Protein AF-A0AAD5SKE8-F1 (afdb_monomer_lite)

InterPro domains:
  IPR004827 Basic-leucine zipper domain [PF07716] (32-81)
  IPR004827 Basic-leucine zipper domain [PS00036] (37-51)
  IPR046347 Basic-leucine zipper domain superfamily [SSF57959] (33-87)

Radius of gyration: 36.38 Å; chains: 1; bounding box: 108×43×89 Å

Structure (mmCIF, N/CA/C/O backbone):
data_AF-A0AAD5SKE8-F1
#
_entry.id   AF-A0AAD5SKE8-F1
#
loop_
_atom_site.group_PDB
_atom_site.id
_atom_site.type_symbol
_atom_site.label_atom_id
_atom_site.label_alt_id
_atom_site.label_comp_id
_atom_site.label_asym_id
_atom_site.label_entity_id
_atom_site.label_seq_id
_atom_site.pdbx_PDB_ins_code
_atom_site.Cartn_x
_atom_site.Cartn_y
_atom_site.Cartn_z
_atom_site.occupancy
_atom_site.B_iso_or_equiv
_atom_site.auth_seq_id
_atom_site.auth_comp_id
_atom_site.auth_asym_id
_atom_site.auth_atom_id
_atom_site.pdbx_PDB_model_num
ATOM 1 N N . MET A 1 1 ? 18.744 -32.622 5.616 1.00 45.53 1 MET A N 1
ATOM 2 C CA .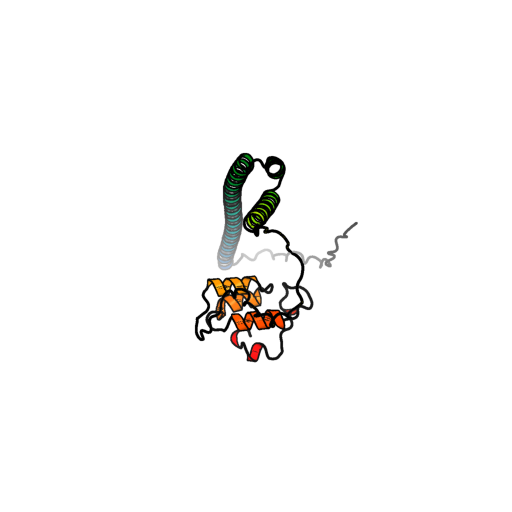 MET A 1 1 ? 17.991 -32.622 4.345 1.00 45.53 1 MET A CA 1
ATOM 3 C C . MET A 1 1 ? 18.877 -31.994 3.289 1.00 45.53 1 MET A C 1
ATOM 5 O O . MET A 1 1 ? 19.175 -30.812 3.376 1.00 45.53 1 MET A O 1
ATOM 9 N N . SER A 1 2 ? 19.395 -32.824 2.388 1.00 38.78 2 SER A N 1
ATOM 10 C CA . SER A 1 2 ? 20.378 -32.454 1.369 1.00 38.78 2 SER A CA 1
ATOM 11 C C . SER A 1 2 ? 19.660 -32.152 0.058 1.00 38.78 2 SER A C 1
ATOM 13 O O . SER A 1 2 ? 19.067 -33.058 -0.522 1.00 38.78 2 SER A O 1
ATOM 15 N N . THR A 1 3 ? 19.721 -30.917 -0.436 1.00 55.88 3 THR A N 1
ATOM 16 C CA . THR A 1 3 ? 19.326 -30.609 -1.817 1.00 55.88 3 THR A CA 1
ATOM 17 C C . THR A 1 3 ? 20.551 -30.672 -2.716 1.00 55.88 3 THR A C 1
ATOM 19 O O . THR A 1 3 ? 21.454 -29.840 -2.641 1.00 55.88 3 THR A O 1
ATOM 22 N N . PHE A 1 4 ? 20.574 -31.717 -3.539 1.00 47.53 4 PHE A N 1
ATOM 23 C CA . PHE A 1 4 ? 21.565 -31.961 -4.572 1.00 47.53 4 PHE A CA 1
ATOM 24 C C . PHE A 1 4 ? 21.481 -30.906 -5.677 1.00 47.53 4 PHE A C 1
ATOM 26 O O . PHE A 1 4 ? 20.431 -30.646 -6.261 1.00 47.53 4 PHE A O 1
ATOM 33 N N . ASN A 1 5 ? 22.645 -30.335 -5.956 1.00 46.81 5 ASN A N 1
ATOM 34 C CA . ASN A 1 5 ? 22.957 -29.449 -7.062 1.00 46.81 5 ASN A CA 1
ATOM 35 C C . ASN A 1 5 ? 22.877 -30.239 -8.381 1.00 46.81 5 ASN A C 1
ATOM 37 O O . ASN A 1 5 ? 23.625 -31.200 -8.558 1.00 46.81 5 ASN A O 1
ATOM 41 N N . ASN A 1 6 ? 21.974 -29.867 -9.291 1.00 51.62 6 ASN A N 1
ATOM 42 C CA . ASN A 1 6 ? 21.802 -30.561 -10.566 1.00 51.62 6 ASN A CA 1
ATOM 43 C C . ASN A 1 6 ? 21.716 -29.552 -11.717 1.00 51.62 6 ASN A C 1
ATOM 45 O O . ASN A 1 6 ? 20.646 -29.073 -12.069 1.00 51.62 6 ASN A O 1
ATOM 49 N N . ASN A 1 7 ? 22.874 -29.219 -12.288 1.00 55.56 7 ASN A N 1
ATOM 50 C CA . ASN A 1 7 ? 22.986 -28.550 -13.583 1.00 55.56 7 ASN A CA 1
ATOM 51 C C . ASN A 1 7 ? 24.114 -29.207 -14.391 1.00 55.56 7 ASN A C 1
ATOM 53 O O . ASN A 1 7 ? 25.129 -28.595 -14.719 1.00 55.56 7 ASN A O 1
ATOM 57 N N . ASN A 1 8 ? 23.915 -30.485 -14.722 1.00 49.41 8 ASN A N 1
ATOM 58 C CA . ASN A 1 8 ? 24.636 -31.157 -15.798 1.00 49.41 8 ASN A CA 1
ATOM 59 C C . ASN A 1 8 ? 24.127 -30.628 -17.148 1.00 49.41 8 ASN A C 1
ATOM 61 O O . ASN A 1 8 ? 23.201 -31.179 -17.740 1.00 49.41 8 ASN A O 1
ATOM 65 N N . ARG A 1 9 ? 24.744 -29.557 -17.658 1.00 50.41 9 ARG A N 1
ATOM 66 C CA . ARG A 1 9 ? 24.734 -29.283 -19.101 1.00 50.41 9 ARG A CA 1
ATOM 67 C C . ARG A 1 9 ? 25.908 -30.029 -19.739 1.00 50.41 9 ARG A C 1
ATOM 69 O O . ARG A 1 9 ? 27.028 -29.875 -19.252 1.00 50.41 9 ARG A O 1
ATOM 76 N N . PRO A 1 10 ? 25.705 -30.791 -20.828 1.00 52.47 10 PRO A N 1
ATOM 77 C CA . PRO A 1 10 ? 26.815 -31.355 -21.577 1.00 52.47 10 PRO A CA 1
ATOM 78 C C . PRO A 1 10 ? 27.696 -30.220 -22.113 1.00 52.47 10 PRO A C 1
ATOM 80 O O . PRO A 1 10 ? 27.245 -29.344 -22.854 1.00 52.47 10 PRO A O 1
ATOM 83 N N . ILE A 1 11 ? 28.957 -30.231 -21.684 1.00 56.56 11 ILE A N 1
ATOM 84 C CA . ILE A 1 11 ? 30.020 -29.354 -22.163 1.00 56.56 11 ILE A CA 1
ATOM 85 C C . ILE A 1 11 ? 30.281 -29.742 -23.622 1.00 56.56 11 ILE A C 1
ATOM 87 O O . ILE A 1 11 ? 30.892 -30.772 -23.900 1.00 56.56 11 ILE A O 1
ATOM 91 N N . ALA A 1 12 ? 29.788 -28.937 -24.563 1.00 58.41 12 ALA A N 1
ATOM 92 C CA . ALA A 1 12 ? 30.217 -29.028 -25.952 1.00 58.41 12 ALA A CA 1
ATOM 93 C C . ALA A 1 12 ? 31.741 -28.795 -26.014 1.00 58.41 12 ALA A C 1
ATOM 95 O O . ALA A 1 12 ? 32.235 -27.889 -25.331 1.00 58.41 12 ALA A O 1
ATOM 96 N N . PRO A 1 13 ? 32.506 -29.576 -26.799 1.00 56.19 13 PRO A N 1
ATOM 97 C CA . PRO A 1 13 ? 33.940 -29.369 -26.913 1.00 56.19 13 PRO A CA 1
ATOM 98 C C . PRO A 1 13 ? 34.209 -27.962 -27.449 1.00 56.19 13 PRO A C 1
ATOM 100 O O . PRO A 1 13 ? 33.668 -27.547 -28.475 1.00 56.19 13 PRO A O 1
ATOM 103 N N . ALA A 1 14 ? 35.035 -27.227 -26.706 1.00 55.12 14 ALA A N 1
ATOM 104 C CA . ALA A 1 14 ? 35.458 -25.875 -27.013 1.00 55.12 14 ALA A CA 1
ATOM 105 C C . ALA A 1 14 ? 36.024 -25.802 -28.438 1.00 55.12 14 ALA A C 1
ATOM 107 O O . ALA A 1 14 ? 37.143 -26.243 -28.705 1.00 55.12 14 ALA A O 1
ATOM 108 N N . ALA A 1 15 ? 35.257 -25.211 -29.355 1.00 54.84 15 ALA A N 1
ATOM 109 C CA . ALA A 1 15 ? 35.793 -24.706 -30.606 1.00 54.84 15 ALA A CA 1
ATOM 110 C C . ALA A 1 15 ? 36.827 -23.630 -30.246 1.00 54.84 15 ALA A C 1
ATOM 112 O O . ALA A 1 15 ? 36.480 -22.536 -29.798 1.00 54.84 15 ALA A O 1
ATOM 113 N N . GLY A 1 16 ? 38.109 -23.985 -30.351 1.00 56.03 16 GLY A N 1
ATOM 114 C CA . GLY A 1 16 ? 39.212 -23.076 -30.069 1.00 56.03 16 GLY A CA 1
ATOM 115 C C . GLY A 1 16 ? 39.109 -21.787 -30.897 1.00 56.03 16 GLY A C 1
ATOM 116 O O . GLY A 1 16 ? 38.507 -21.784 -31.975 1.00 56.03 16 GLY A O 1
ATOM 117 N N . PRO A 1 17 ? 39.692 -20.675 -30.418 1.00 60.06 17 PRO A N 1
ATOM 118 C CA . PRO A 1 17 ? 39.641 -19.408 -31.132 1.00 60.06 17 PRO A CA 1
ATOM 119 C C . PRO A 1 17 ? 40.228 -19.579 -32.545 1.00 60.06 17 PRO A C 1
ATOM 121 O O . PRO A 1 17 ? 41.315 -20.152 -32.685 1.00 60.06 17 PRO A O 1
ATOM 124 N N . PRO A 1 18 ? 39.547 -19.098 -33.604 1.00 61.69 18 PRO A N 1
ATOM 125 C CA . PRO A 1 18 ? 40.027 -19.247 -34.970 1.00 61.69 18 PRO A CA 1
ATOM 126 C C . PRO A 1 18 ? 41.406 -18.593 -35.098 1.00 61.69 18 PRO A C 1
ATOM 128 O O . PRO A 1 18 ? 41.575 -17.394 -34.854 1.00 61.69 18 PRO A O 1
ATOM 131 N N . ARG A 1 19 ? 42.408 -19.402 -35.461 1.00 61.59 19 ARG A N 1
ATOM 132 C CA . ARG A 1 19 ? 43.779 -18.950 -35.719 1.00 61.59 19 ARG A CA 1
ATOM 133 C C . ARG A 1 19 ? 43.745 -17.880 -36.812 1.00 61.59 19 ARG A C 1
ATOM 135 O O . ARG A 1 19 ? 43.399 -18.158 -37.959 1.00 61.59 19 ARG A O 1
ATOM 142 N N . LYS A 1 20 ? 44.086 -16.641 -36.452 1.00 56.88 20 LYS A N 1
ATOM 143 C CA . LYS A 1 20 ? 44.195 -15.524 -37.396 1.00 56.88 20 LYS A CA 1
ATOM 144 C C . LYS A 1 20 ? 45.395 -15.776 -38.309 1.00 56.88 20 LYS A C 1
ATOM 146 O O . LYS A 1 20 ? 46.509 -15.942 -37.819 1.00 56.88 20 LYS A O 1
ATOM 151 N N . LYS A 1 21 ? 45.164 -15.816 -39.626 1.00 55.84 21 LYS A N 1
ATOM 152 C CA . LYS A 1 21 ? 46.231 -15.873 -40.636 1.00 55.84 21 LYS A CA 1
ATOM 153 C C . LYS A 1 21 ? 47.205 -14.698 -40.411 1.00 55.84 21 LYS A C 1
ATOM 155 O O . LYS A 1 21 ? 46.729 -13.571 -40.236 1.00 55.84 21 LYS A O 1
ATOM 160 N N . PRO A 1 22 ? 48.529 -14.919 -40.406 1.00 53.00 22 PRO A N 1
ATOM 161 C C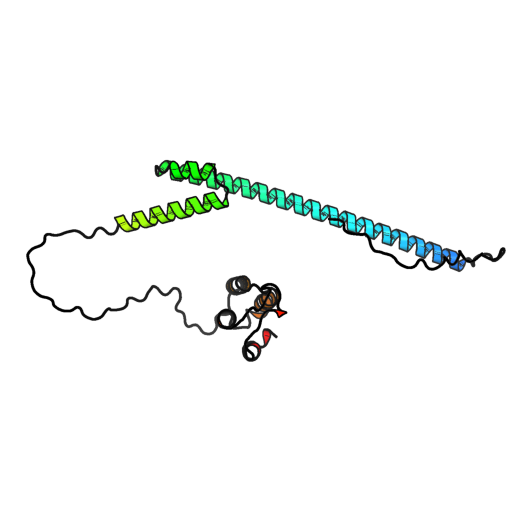A . PRO A 1 22 ? 49.493 -13.836 -40.263 1.00 53.00 22 PRO A CA 1
ATOM 162 C C . PRO A 1 22 ? 49.483 -12.993 -41.546 1.00 53.00 22 PRO A C 1
ATOM 164 O O . PRO A 1 22 ? 49.712 -13.518 -42.630 1.00 53.00 22 PRO A O 1
ATOM 167 N N . GLY A 1 23 ? 49.177 -11.696 -41.434 1.00 58.94 23 GLY A N 1
ATOM 168 C CA . GLY A 1 23 ? 49.417 -10.725 -42.515 1.00 58.94 23 GLY A CA 1
ATOM 169 C C . GLY A 1 23 ? 48.221 -9.933 -43.054 1.00 58.94 23 GLY A C 1
ATOM 170 O O . GLY A 1 23 ? 48.432 -9.024 -43.850 1.00 58.94 23 GLY A O 1
ATOM 171 N N . ALA A 1 24 ? 46.981 -10.182 -42.621 1.00 61.34 24 ALA A N 1
ATOM 172 C CA . ALA A 1 24 ? 45.856 -9.328 -43.018 1.00 61.34 24 ALA A CA 1
ATOM 173 C C . ALA A 1 24 ? 45.764 -8.104 -42.091 1.00 61.34 24 ALA A C 1
ATOM 175 O O . ALA A 1 24 ? 45.293 -8.214 -40.957 1.00 61.34 24 ALA A O 1
ATOM 176 N N . LYS A 1 25 ? 46.223 -6.933 -42.559 1.00 61.44 25 LYS A N 1
ATOM 177 C CA . LYS A 1 25 ? 45.981 -5.658 -41.865 1.00 61.44 25 LYS A CA 1
ATOM 178 C C . LYS A 1 25 ? 44.458 -5.472 -41.719 1.00 61.44 25 LYS A C 1
ATOM 180 O O . LYS A 1 25 ? 43.761 -5.543 -42.733 1.00 61.44 25 LYS A O 1
ATOM 185 N N . PRO A 1 26 ? 43.919 -5.286 -40.498 1.00 59.50 26 PRO A N 1
ATOM 186 C CA . PRO A 1 26 ? 42.495 -5.046 -40.320 1.00 59.50 26 PRO A CA 1
ATOM 187 C C . PRO A 1 26 ? 42.094 -3.781 -41.082 1.00 59.50 26 PRO A C 1
ATOM 189 O O . PRO A 1 26 ? 42.785 -2.768 -41.017 1.00 59.50 26 PRO A O 1
ATOM 192 N N . ASN A 1 27 ? 40.996 -3.862 -41.829 1.00 57.84 27 ASN A N 1
ATOM 193 C CA . ASN A 1 27 ? 40.489 -2.767 -42.650 1.00 57.84 27 ASN A CA 1
ATOM 194 C C . ASN A 1 27 ? 40.180 -1.537 -41.754 1.00 57.84 27 ASN A C 1
ATOM 196 O O . ASN A 1 27 ? 39.376 -1.684 -40.826 1.00 57.84 27 ASN A O 1
ATOM 200 N N . PRO A 1 28 ? 40.792 -0.354 -41.983 1.00 60.94 28 PRO A N 1
ATOM 201 C CA . PRO A 1 28 ? 40.762 0.785 -41.052 1.00 60.94 28 PRO A CA 1
ATOM 202 C C . PRO A 1 28 ? 39.351 1.318 -40.743 1.00 60.94 28 PRO A C 1
ATOM 204 O O . PRO A 1 28 ? 39.079 1.745 -39.622 1.00 60.94 28 PRO A O 1
ATOM 207 N N . PHE A 1 29 ? 38.410 1.189 -41.680 1.00 61.09 29 PHE A N 1
ATOM 208 C CA . PHE A 1 29 ? 37.007 1.566 -41.468 1.00 61.09 29 PHE A CA 1
ATOM 209 C C . PHE A 1 29 ? 36.276 0.672 -40.448 1.00 61.09 29 PHE A C 1
ATOM 211 O O . PHE A 1 29 ? 35.344 1.109 -39.772 1.00 61.09 29 PHE A O 1
ATOM 218 N N . ILE A 1 30 ? 36.698 -0.590 -40.296 1.00 60.94 30 ILE A N 1
ATOM 219 C CA . ILE A 1 30 ? 36.094 -1.535 -39.342 1.00 60.94 30 ILE A CA 1
ATOM 220 C C . ILE A 1 30 ? 36.574 -1.238 -37.916 1.00 60.94 30 ILE A C 1
ATOM 222 O O . ILE A 1 30 ? 35.825 -1.434 -36.957 1.00 60.94 30 ILE A O 1
ATOM 226 N N . THR A 1 31 ? 37.801 -0.740 -37.758 1.00 63.66 31 THR A N 1
ATOM 227 C CA . THR A 1 31 ? 38.367 -0.370 -36.454 1.00 63.66 31 THR A CA 1
ATOM 228 C C . THR A 1 31 ? 37.652 0.818 -35.817 1.00 63.66 31 THR A C 1
ATOM 230 O O . THR A 1 31 ? 37.329 0.733 -34.632 1.00 63.66 31 THR A O 1
ATOM 233 N N . ASP A 1 32 ? 37.298 1.847 -36.591 1.00 70.19 32 ASP A N 1
ATOM 234 C CA . ASP A 1 32 ? 36.558 3.010 -36.078 1.00 70.19 32 ASP A CA 1
ATOM 235 C C . ASP A 1 32 ? 35.123 2.640 -35.680 1.00 70.19 32 ASP A C 1
ATOM 237 O O . ASP A 1 32 ? 34.648 2.987 -34.594 1.00 70.19 32 ASP A O 1
ATOM 241 N N . MET A 1 33 ? 34.449 1.815 -36.489 1.00 77.19 33 MET A N 1
ATOM 242 C CA . MET A 1 33 ? 33.141 1.267 -36.119 1.00 77.19 33 MET A CA 1
ATOM 243 C C . MET A 1 33 ? 33.204 0.374 -34.873 1.00 77.19 33 MET A C 1
ATOM 245 O O . MET A 1 33 ? 32.297 0.413 -34.035 1.00 77.19 33 MET A O 1
ATOM 249 N N . ALA A 1 34 ? 34.251 -0.441 -34.726 1.00 82.88 34 ALA A N 1
ATOM 250 C CA . ALA A 1 34 ? 34.434 -1.294 -33.557 1.00 82.88 34 ALA A CA 1
ATOM 251 C C . ALA A 1 34 ? 34.724 -0.475 -32.291 1.00 82.88 34 ALA A C 1
ATOM 253 O O . ALA A 1 34 ? 34.186 -0.795 -31.228 1.00 82.88 34 ALA A O 1
ATOM 254 N N . ALA A 1 35 ? 35.521 0.590 -32.396 1.00 84.75 35 ALA A N 1
ATOM 255 C CA . ALA A 1 35 ? 35.780 1.520 -31.302 1.00 84.75 35 ALA A CA 1
ATOM 256 C C . ALA A 1 35 ? 34.485 2.205 -30.843 1.00 84.75 35 ALA A C 1
ATOM 258 O O . ALA A 1 35 ? 34.154 2.164 -29.658 1.00 84.75 35 ALA A O 1
ATOM 259 N N . HIS A 1 36 ? 33.682 2.708 -31.781 1.00 87.06 36 HIS A N 1
ATOM 260 C CA . HIS A 1 36 ? 32.394 3.329 -31.475 1.00 87.06 36 HIS A CA 1
ATOM 261 C C . HIS A 1 36 ? 31.393 2.350 -30.833 1.00 87.06 36 HIS A C 1
ATOM 263 O O . HIS A 1 36 ? 30.690 2.700 -29.885 1.00 87.06 36 HIS A O 1
ATOM 269 N N . ARG A 1 37 ? 31.351 1.086 -31.282 1.00 87.38 37 ARG A N 1
ATOM 270 C CA . ARG A 1 37 ? 30.523 0.042 -30.643 1.00 87.38 37 ARG A CA 1
ATOM 271 C C . ARG A 1 37 ? 30.975 -0.275 -29.218 1.00 87.38 37 ARG A C 1
ATOM 273 O O . ARG A 1 37 ? 30.128 -0.440 -28.341 1.00 87.38 37 ARG A O 1
ATOM 280 N N . ARG A 1 38 ? 32.288 -0.363 -28.978 1.00 93.56 38 ARG A N 1
ATOM 281 C CA . ARG A 1 38 ? 32.844 -0.579 -27.630 1.00 93.56 38 ARG A CA 1
ATOM 282 C C . ARG A 1 38 ? 32.494 0.576 -26.703 1.00 93.56 38 ARG A C 1
ATOM 284 O O . ARG A 1 38 ? 32.100 0.328 -25.568 1.00 93.56 38 ARG A O 1
ATOM 291 N N . GLU A 1 39 ? 32.581 1.805 -27.199 1.00 94.56 39 GLU A N 1
ATOM 292 C CA . GLU A 1 39 ? 32.255 2.986 -26.408 1.00 94.56 39 GLU A CA 1
ATOM 293 C C . GLU A 1 39 ? 30.759 3.064 -26.084 1.00 94.56 39 GLU A C 1
ATOM 295 O O . GLU A 1 39 ? 30.392 3.228 -24.924 1.00 94.56 39 GLU A O 1
ATOM 300 N N . LYS A 1 40 ? 29.877 2.789 -27.054 1.00 94.00 40 LYS A N 1
ATOM 301 C CA . LYS A 1 40 ? 28.434 2.658 -26.789 1.00 94.00 40 LYS A CA 1
ATOM 302 C C . LYS A 1 40 ? 28.122 1.585 -25.746 1.00 94.00 40 LYS A C 1
ATOM 304 O O . LYS A 1 40 ? 27.281 1.803 -24.878 1.00 94.00 40 LYS A O 1
ATOM 309 N N . ASN A 1 41 ? 28.798 0.436 -25.796 1.00 95.50 41 ASN A N 1
ATOM 310 C CA . ASN A 1 41 ? 28.599 -0.619 -24.802 1.00 95.50 41 ASN A CA 1
ATOM 311 C C . ASN A 1 41 ? 29.091 -0.188 -23.410 1.00 95.50 41 ASN A C 1
ATOM 313 O O . ASN A 1 41 ? 28.398 -0.417 -22.423 1.00 95.50 41 ASN A O 1
ATOM 317 N N . ARG A 1 42 ? 30.235 0.506 -23.331 1.00 96.62 42 ARG A N 1
ATOM 318 C CA . ARG A 1 42 ? 30.754 1.088 -22.084 1.00 96.62 42 ARG A CA 1
ATOM 319 C C . ARG A 1 42 ? 29.756 2.074 -21.477 1.00 96.62 42 ARG A C 1
ATOM 321 O O . ARG A 1 42 ? 29.457 1.977 -20.288 1.00 96.62 42 ARG A O 1
ATOM 328 N N . GLN A 1 43 ? 29.209 2.976 -22.288 1.00 96.69 43 GLN A N 1
ATOM 329 C CA . GLN A 1 43 ? 28.198 3.939 -21.852 1.00 96.69 43 GLN A CA 1
ATOM 330 C C . GLN A 1 43 ? 26.910 3.249 -21.398 1.00 96.69 43 GLN A C 1
ATOM 332 O O . GLN A 1 43 ? 26.390 3.583 -20.338 1.00 96.69 43 GLN A O 1
ATOM 337 N N . ALA A 1 44 ? 26.434 2.239 -22.132 1.00 95.81 44 ALA A N 1
ATOM 338 C CA . ALA A 1 44 ? 25.253 1.468 -21.747 1.00 95.81 44 ALA A CA 1
ATOM 339 C C . ALA A 1 44 ? 25.450 0.731 -20.411 1.00 95.81 44 ALA A C 1
ATOM 341 O O . ALA A 1 44 ? 24.564 0.746 -19.559 1.00 95.81 44 ALA A O 1
ATOM 342 N N . GLN A 1 45 ? 26.625 0.131 -20.189 1.00 96.94 45 GLN A N 1
ATOM 343 C CA . GLN A 1 45 ? 26.950 -0.513 -18.914 1.00 96.94 45 GLN A CA 1
ATOM 344 C C . GLN A 1 45 ? 27.035 0.492 -17.766 1.00 96.94 45 GLN A C 1
ATOM 346 O O . GLN A 1 45 ? 26.539 0.208 -16.677 1.00 96.94 45 GLN A O 1
ATOM 351 N N . LYS A 1 46 ? 27.644 1.662 -17.998 1.00 97.88 46 LYS A N 1
ATOM 352 C CA . LYS A 1 46 ? 27.690 2.741 -17.009 1.00 97.88 46 LYS A CA 1
ATOM 353 C C . LYS A 1 46 ? 26.276 3.199 -16.646 1.00 97.88 46 LYS A C 1
ATOM 355 O O . LYS A 1 46 ? 25.913 3.141 -15.480 1.00 97.88 46 LYS A O 1
ATOM 360 N N . ALA A 1 47 ? 25.450 3.514 -17.642 1.00 96.56 47 ALA A N 1
ATOM 361 C CA . ALA A 1 47 ? 24.066 3.929 -17.435 1.00 96.56 47 ALA A CA 1
ATOM 362 C C . ALA A 1 47 ? 23.236 2.871 -16.688 1.00 96.56 47 ALA A C 1
ATOM 364 O O . ALA A 1 47 ? 22.403 3.215 -15.855 1.00 96.56 47 ALA A O 1
ATOM 365 N N . LEU A 1 48 ? 23.469 1.579 -16.944 1.00 97.81 48 LEU A N 1
ATOM 366 C CA . LEU A 1 48 ? 22.804 0.504 -16.207 1.00 97.81 48 LEU A CA 1
ATOM 367 C C . LEU A 1 48 ? 23.220 0.472 -14.729 1.00 97.81 48 LEU A C 1
ATOM 369 O O . LEU A 1 48 ? 22.363 0.294 -13.864 1.00 97.81 48 LEU A O 1
ATOM 373 N N . ARG A 1 49 ? 24.516 0.636 -14.434 1.00 97.88 49 ARG A N 1
ATOM 374 C CA . ARG A 1 49 ? 25.015 0.707 -13.051 1.00 97.88 49 ARG A CA 1
ATOM 375 C C . ARG A 1 49 ? 24.448 1.923 -12.328 1.00 97.88 49 ARG A C 1
ATOM 377 O O . ARG A 1 49 ? 23.953 1.760 -11.220 1.00 97.88 49 ARG A O 1
ATOM 384 N N . ASP A 1 50 ? 24.443 3.076 -12.990 1.00 97.56 50 ASP A N 1
ATOM 385 C CA . ASP A 1 50 ? 23.921 4.331 -12.443 1.00 97.56 50 ASP A CA 1
ATOM 386 C C . ASP A 1 50 ? 22.408 4.239 -12.168 1.00 97.56 50 ASP A C 1
ATOM 388 O O . ASP A 1 50 ? 21.928 4.698 -11.137 1.00 97.56 50 ASP A O 1
ATOM 392 N N . ARG A 1 51 ? 21.634 3.574 -13.040 1.00 96.56 51 ARG A N 1
ATOM 393 C CA . ARG A 1 51 ? 20.202 3.321 -12.790 1.00 96.56 51 ARG A CA 1
ATOM 394 C C . ARG A 1 51 ? 19.974 2.402 -11.593 1.00 96.56 51 ARG A C 1
ATOM 396 O O . ARG A 1 51 ? 19.086 2.669 -10.791 1.00 96.56 51 ARG A O 1
ATOM 403 N N . ARG A 1 52 ? 20.762 1.331 -11.461 1.00 97.56 52 ARG A N 1
ATOM 404 C CA . ARG A 1 52 ? 20.648 0.401 -10.325 1.00 97.56 52 ARG A CA 1
ATOM 405 C C . ARG A 1 52 ? 21.038 1.060 -9.005 1.00 97.56 52 ARG A C 1
ATOM 407 O O . ARG A 1 52 ? 20.361 0.837 -8.007 1.00 97.56 52 ARG A O 1
ATOM 414 N N . SER A 1 53 ? 22.097 1.872 -8.990 1.00 97.56 53 SER A N 1
ATOM 415 C CA . SER A 1 53 ? 22.475 2.619 -7.788 1.00 97.56 53 SER A CA 1
ATOM 416 C C . SER A 1 53 ? 21.409 3.650 -7.420 1.00 97.56 53 SER A C 1
ATOM 418 O O . SER A 1 53 ? 21.026 3.711 -6.258 1.00 97.56 53 SER A O 1
ATOM 420 N N . ALA A 1 54 ? 20.857 4.379 -8.395 1.00 97.44 54 ALA A N 1
ATOM 421 C CA . ALA A 1 54 ? 19.768 5.325 -8.161 1.00 97.44 54 ALA A CA 1
ATOM 422 C C . ALA A 1 54 ? 18.512 4.648 -7.586 1.00 97.44 54 ALA A C 1
ATOM 424 O O . ALA A 1 54 ? 17.948 5.148 -6.620 1.00 97.44 54 ALA A O 1
ATOM 425 N N . GLN A 1 55 ? 18.111 3.486 -8.117 1.00 97.31 55 GLN A N 1
ATOM 426 C CA . GLN A 1 55 ? 16.995 2.704 -7.566 1.00 97.31 55 GLN A CA 1
ATOM 427 C C . GLN A 1 55 ? 17.258 2.264 -6.124 1.00 97.31 55 GLN A C 1
ATOM 429 O O . GLN A 1 55 ? 16.394 2.411 -5.267 1.00 97.31 55 GLN A O 1
ATOM 434 N N . SER A 1 56 ? 18.464 1.765 -5.836 1.00 97.12 56 SER A N 1
ATOM 435 C CA . SER A 1 56 ? 18.828 1.377 -4.472 1.00 97.12 56 SER A CA 1
ATOM 436 C C . SER A 1 56 ? 18.780 2.559 -3.504 1.00 97.12 56 SER A C 1
ATOM 438 O O . SER A 1 56 ? 18.365 2.381 -2.364 1.00 97.12 56 SER A O 1
ATOM 440 N N . ILE A 1 57 ? 19.214 3.745 -3.935 1.00 97.69 57 ILE A N 1
ATOM 441 C CA . ILE A 1 57 ? 19.162 4.963 -3.117 1.00 97.69 57 ILE A CA 1
ATOM 442 C C . ILE A 1 57 ? 17.708 5.383 -2.888 1.00 97.69 57 ILE A C 1
ATOM 444 O O . ILE A 1 57 ? 17.342 5.665 -1.752 1.00 97.69 57 ILE A O 1
ATOM 448 N N . ALA A 1 58 ? 16.874 5.371 -3.931 1.00 96.88 58 ALA A N 1
ATOM 449 C CA . ALA A 1 58 ? 15.458 5.716 -3.823 1.00 96.88 58 ALA A CA 1
ATOM 450 C C . ALA A 1 58 ? 14.724 4.800 -2.830 1.00 96.88 58 ALA A C 1
ATOM 452 O O . ALA A 1 58 ? 14.041 5.289 -1.936 1.00 96.88 58 ALA A O 1
ATOM 453 N N . HIS A 1 59 ? 14.943 3.483 -2.905 1.00 96.88 59 HIS A N 1
ATOM 454 C CA . HIS A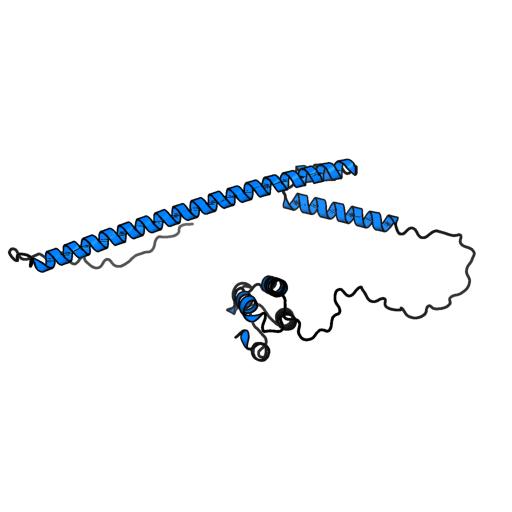 1 59 ? 14.359 2.546 -1.941 1.00 96.88 59 HIS A CA 1
ATOM 455 C C . HIS A 1 59 ? 14.866 2.767 -0.511 1.00 96.88 59 HIS A C 1
ATOM 457 O O . HIS A 1 59 ? 14.097 2.659 0.438 1.00 96.88 59 HIS A O 1
ATOM 463 N N . GLN A 1 60 ? 16.147 3.099 -0.323 1.00 97.56 60 GLN A N 1
ATOM 464 C CA . GLN A 1 60 ? 16.662 3.427 1.012 1.00 97.56 60 GLN A CA 1
ATOM 465 C C . GLN A 1 60 ? 16.022 4.700 1.580 1.00 97.56 60 GLN A C 1
ATOM 467 O O . GLN A 1 60 ? 15.746 4.756 2.777 1.00 97.56 60 GLN A O 1
ATOM 472 N N . GLN A 1 61 ? 15.770 5.703 0.736 1.00 97.44 61 GLN A N 1
ATOM 473 C CA . GLN A 1 61 ? 15.075 6.927 1.135 1.00 97.44 61 GLN A CA 1
ATOM 474 C C . GLN A 1 61 ? 13.627 6.643 1.540 1.00 97.44 61 GLN A C 1
ATOM 476 O O . GLN A 1 61 ? 13.205 7.093 2.599 1.00 97.44 61 GLN A O 1
ATOM 481 N N . GLU A 1 62 ? 12.909 5.838 0.758 1.00 97.00 62 GLU A N 1
ATOM 482 C CA . GLU A 1 62 ? 11.538 5.417 1.066 1.00 97.00 62 GLU A CA 1
ATOM 483 C C . GLU A 1 62 ? 11.461 4.671 2.408 1.00 97.00 62 GLU A C 1
ATOM 485 O O . GLU A 1 62 ? 10.635 4.990 3.260 1.00 97.00 62 GLU A O 1
ATOM 490 N N . VAL A 1 63 ? 12.386 3.738 2.660 1.00 97.31 63 VAL A N 1
ATOM 491 C CA . VAL A 1 63 ? 12.471 3.032 3.950 1.00 97.31 63 VAL A CA 1
ATOM 492 C C . VAL A 1 63 ? 12.754 4.001 5.102 1.00 97.31 63 VAL A C 1
ATOM 494 O O . VAL A 1 63 ? 12.168 3.871 6.177 1.00 97.31 63 VAL A O 1
ATOM 497 N N . ALA A 1 64 ? 13.638 4.983 4.908 1.00 97.50 64 ALA A N 1
ATOM 498 C CA . ALA A 1 64 ? 13.925 5.987 5.930 1.00 97.50 64 ALA A CA 1
ATOM 499 C C . ALA A 1 64 ? 12.703 6.878 6.226 1.00 97.50 64 ALA A C 1
ATOM 501 O O . ALA A 1 64 ? 12.424 7.183 7.390 1.00 97.50 64 ALA A O 1
ATOM 502 N N . GLU A 1 65 ? 11.944 7.253 5.198 1.00 97.44 65 GLU A N 1
ATOM 503 C CA . GLU A 1 65 ? 10.715 8.032 5.340 1.00 97.44 65 GLU A CA 1
ATOM 504 C C . GLU A 1 65 ? 9.633 7.241 6.084 1.00 97.44 65 GLU A C 1
ATOM 506 O O . GLU A 1 65 ? 9.086 7.731 7.073 1.00 97.44 65 GLU A O 1
ATOM 511 N N . LEU A 1 66 ? 9.384 5.991 5.687 1.00 96.44 66 LEU A N 1
ATOM 512 C CA . LEU A 1 66 ? 8.414 5.120 6.354 1.00 96.44 66 LEU A CA 1
ATOM 513 C C . LEU A 1 66 ? 8.771 4.887 7.826 1.00 96.44 66 LEU A C 1
ATOM 515 O O . LEU A 1 66 ? 7.902 4.987 8.691 1.00 96.44 66 LEU A O 1
ATOM 519 N N . ASN A 1 67 ? 10.047 4.666 8.148 1.00 96.31 67 ASN A N 1
ATOM 520 C CA . ASN A 1 67 ? 10.492 4.550 9.541 1.00 96.31 67 ASN A CA 1
ATOM 521 C C . ASN A 1 67 ? 10.247 5.837 10.345 1.00 96.31 67 ASN A C 1
ATOM 523 O O . ASN A 1 67 ? 9.868 5.782 11.520 1.00 96.31 67 ASN A O 1
ATOM 527 N N . THR A 1 68 ? 10.416 7.001 9.713 1.00 97.19 68 THR A N 1
ATOM 528 C CA . THR A 1 68 ? 10.093 8.291 10.338 1.00 97.19 68 THR A CA 1
ATOM 529 C C . THR A 1 68 ? 8.597 8.386 10.637 1.00 97.19 68 THR A C 1
ATOM 531 O O . THR A 1 68 ? 8.211 8.753 11.747 1.00 97.19 68 THR A O 1
ATOM 534 N N . GLN A 1 69 ? 7.743 7.992 9.687 1.00 96.44 69 GLN A N 1
ATOM 535 C CA . GLN A 1 69 ? 6.289 7.984 9.877 1.00 96.44 69 GLN A CA 1
ATOM 536 C C . GLN A 1 69 ? 5.853 7.016 10.985 1.00 96.44 69 GLN A C 1
ATOM 538 O O . GLN A 1 69 ? 5.047 7.392 11.837 1.00 96.44 69 GLN A O 1
ATOM 543 N N . ILE A 1 70 ? 6.422 5.805 11.022 1.00 94.75 70 ILE A N 1
ATOM 544 C CA . ILE A 1 70 ? 6.175 4.818 12.084 1.00 94.75 70 ILE A CA 1
ATOM 545 C C . ILE A 1 70 ? 6.512 5.414 13.451 1.00 94.75 70 ILE A C 1
ATOM 547 O O . ILE A 1 70 ? 5.702 5.323 14.369 1.00 94.75 70 ILE A O 1
ATOM 551 N N . THR A 1 71 ? 7.660 6.080 13.574 1.00 95.19 71 THR A N 1
ATOM 552 C CA . THR A 1 71 ? 8.085 6.711 14.833 1.00 95.19 71 THR A CA 1
ATOM 553 C C . THR A 1 71 ? 7.086 7.780 15.288 1.00 95.19 71 THR A C 1
ATOM 555 O O . THR A 1 71 ? 6.676 7.797 16.448 1.00 95.19 71 THR A O 1
ATOM 558 N N . VAL A 1 72 ? 6.627 8.638 14.371 1.00 95.94 72 VAL A N 1
ATOM 559 C CA . VAL A 1 72 ? 5.623 9.674 14.674 1.00 95.94 72 VAL A CA 1
ATOM 560 C C . VAL A 1 72 ? 4.289 9.056 15.106 1.00 95.94 72 VAL A C 1
ATOM 562 O O . VAL A 1 72 ? 3.653 9.544 16.042 1.00 95.94 72 VAL A O 1
ATOM 565 N N . LEU A 1 73 ? 3.841 7.991 14.437 1.00 92.00 73 LEU A N 1
ATOM 566 C CA . LEU A 1 73 ? 2.611 7.285 14.803 1.00 92.00 73 LEU A CA 1
ATOM 567 C C . LEU A 1 73 ? 2.734 6.598 16.165 1.00 92.00 73 LEU A C 1
ATOM 569 O O . LEU A 1 73 ? 1.810 6.684 16.970 1.00 92.00 73 LEU A O 1
ATOM 573 N N . GLN A 1 74 ? 3.878 5.984 16.456 1.00 88.69 74 GLN A N 1
ATOM 574 C CA . GLN A 1 74 ? 4.158 5.391 17.762 1.00 88.69 74 GLN A CA 1
ATOM 575 C C . GLN A 1 74 ? 4.118 6.443 18.874 1.00 88.69 74 GLN A C 1
ATOM 577 O O . GLN A 1 74 ? 3.452 6.227 19.882 1.00 88.69 74 GLN A O 1
ATOM 582 N N . GLU A 1 75 ? 4.727 7.614 18.674 1.00 93.75 75 GLU A N 1
ATOM 583 C CA . GLU A 1 75 ? 4.676 8.707 19.653 1.00 93.75 75 GLU A CA 1
ATOM 584 C C . G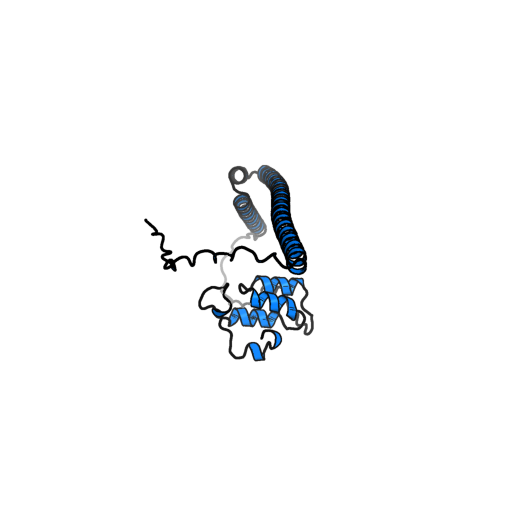LU A 1 75 ? 3.235 9.186 19.906 1.00 93.75 75 GLU A C 1
ATOM 586 O O . GLU A 1 75 ? 2.836 9.425 21.049 1.00 93.75 75 GLU A O 1
ATOM 591 N N . LYS A 1 76 ? 2.420 9.308 18.849 1.00 92.44 76 LYS A N 1
ATOM 592 C CA . LYS A 1 76 ? 0.996 9.656 18.981 1.00 92.44 76 LYS A CA 1
ATOM 593 C C . LYS A 1 76 ? 0.214 8.581 19.735 1.00 92.44 76 LYS A C 1
ATOM 595 O O . LYS A 1 76 ? -0.591 8.925 20.597 1.00 92.44 76 LYS A O 1
ATOM 600 N N . ASN A 1 77 ? 0.465 7.308 19.447 1.00 86.31 77 ASN A N 1
ATOM 601 C CA . ASN A 1 77 ? -0.193 6.196 20.128 1.00 86.31 77 ASN A CA 1
ATOM 602 C C . ASN A 1 77 ? 0.175 6.142 21.613 1.00 86.31 77 ASN A C 1
ATOM 604 O O . ASN A 1 77 ? -0.710 5.970 22.445 1.00 86.31 77 ASN A O 1
ATOM 608 N N . GLU A 1 78 ? 1.437 6.374 21.970 1.00 88.62 78 GLU A N 1
ATOM 609 C CA . GLU A 1 78 ? 1.854 6.466 23.374 1.00 88.62 78 GLU A CA 1
ATOM 610 C C . GLU A 1 78 ? 1.191 7.650 24.093 1.00 88.62 78 GLU A C 1
ATOM 612 O O . GLU A 1 78 ? 0.723 7.518 25.225 1.00 88.62 78 GLU A O 1
ATOM 617 N N . LYS A 1 79 ? 1.039 8.805 23.430 1.00 91.06 79 LYS A N 1
ATOM 618 C CA . LYS A 1 79 ? 0.257 9.927 23.985 1.00 91.06 79 LYS A CA 1
ATOM 619 C C . LYS A 1 79 ? -1.202 9.540 24.235 1.00 91.06 79 LYS A C 1
ATOM 621 O O . LYS A 1 79 ? -1.739 9.877 25.288 1.00 91.06 79 LYS A O 1
ATOM 626 N N . LEU A 1 80 ? -1.833 8.826 23.303 1.00 88.31 80 LEU A N 1
ATOM 627 C CA . LEU A 1 80 ? -3.209 8.348 23.463 1.00 88.31 80 LEU A CA 1
ATOM 628 C C . LEU A 1 80 ? -3.337 7.340 24.610 1.00 88.31 80 LEU A C 1
ATOM 630 O O . LEU A 1 80 ? -4.247 7.479 25.424 1.00 88.31 80 LEU A O 1
ATOM 634 N N . LYS A 1 81 ? -2.409 6.383 24.729 1.00 82.88 81 LYS A N 1
ATOM 635 C CA . LYS A 1 81 ? -2.365 5.444 25.861 1.00 82.88 81 LYS A CA 1
ATOM 636 C C . LYS A 1 81 ? -2.258 6.175 27.198 1.00 82.88 81 LYS A C 1
ATOM 638 O O . LYS A 1 81 ? -3.032 5.888 28.104 1.00 82.88 81 LYS A O 1
ATOM 643 N N . ASN A 1 82 ? -1.374 7.167 27.297 1.00 86.81 82 ASN A N 1
ATOM 644 C CA . ASN A 1 82 ? -1.220 7.974 28.509 1.00 86.81 82 ASN A CA 1
ATOM 645 C C . ASN A 1 82 ? -2.496 8.761 28.856 1.00 86.81 82 ASN A C 1
ATOM 647 O O . ASN A 1 82 ? -2.908 8.793 30.015 1.00 86.81 82 ASN A O 1
ATOM 651 N N . LEU A 1 83 ? -3.156 9.372 27.864 1.00 88.00 83 LEU A N 1
ATOM 652 C CA . LEU A 1 83 ? -4.444 10.052 28.068 1.00 88.00 83 LEU A CA 1
ATOM 653 C C . LEU A 1 83 ? -5.522 9.082 28.568 1.00 88.00 83 LEU A C 1
ATOM 655 O O . LEU A 1 83 ? -6.280 9.413 29.479 1.00 88.00 83 LEU A O 1
ATOM 659 N N . LEU A 1 84 ? -5.568 7.880 27.998 1.00 83.00 84 LEU A N 1
ATOM 660 C CA . LEU A 1 84 ? -6.520 6.844 28.373 1.00 83.00 84 LEU A CA 1
ATOM 661 C C . LEU A 1 84 ? -6.268 6.319 29.796 1.00 83.00 84 LEU A C 1
ATOM 663 O O . LEU A 1 84 ? -7.206 6.196 30.583 1.00 83.00 84 LEU A O 1
ATOM 667 N N . ALA A 1 85 ? -5.006 6.081 30.155 1.00 79.50 85 ALA A N 1
ATOM 668 C CA . ALA A 1 85 ? -4.593 5.711 31.506 1.00 79.50 85 ALA A CA 1
ATOM 669 C C . ALA A 1 85 ? -4.993 6.780 32.540 1.00 79.50 85 ALA A C 1
ATOM 671 O O . ALA A 1 85 ? -5.514 6.453 33.612 1.00 79.50 85 ALA A O 1
ATOM 672 N N . MET A 1 86 ? -4.821 8.067 32.207 1.00 83.31 86 MET A N 1
ATOM 673 C CA . MET A 1 86 ? -5.294 9.172 33.048 1.00 83.31 86 MET A CA 1
ATOM 674 C C . MET A 1 86 ? -6.821 9.169 33.191 1.00 83.31 86 MET A C 1
ATOM 676 O O . MET A 1 86 ? -7.321 9.305 34.306 1.00 83.31 86 MET A O 1
ATOM 680 N N . ALA A 1 87 ? -7.569 8.965 32.102 1.00 81.88 87 ALA A N 1
ATOM 681 C CA . ALA A 1 87 ? -9.031 8.914 32.144 1.00 81.88 87 ALA A CA 1
ATOM 682 C C . ALA A 1 87 ? -9.548 7.768 33.033 1.00 81.88 87 ALA A C 1
ATOM 684 O O . ALA A 1 87 ? -10.396 7.994 33.896 1.00 81.88 87 ALA A O 1
ATOM 685 N N . PHE A 1 88 ? -8.998 6.557 32.898 1.00 80.81 88 PHE A N 1
ATOM 686 C CA . PHE A 1 88 ? -9.399 5.418 33.733 1.00 80.81 88 PHE A CA 1
ATOM 687 C C . PHE A 1 88 ? -8.986 5.562 35.200 1.00 80.81 88 PHE A C 1
ATOM 689 O O . PHE A 1 88 ? -9.709 5.100 36.086 1.00 80.81 88 PHE A O 1
ATOM 696 N N . SER A 1 89 ? -7.884 6.263 35.477 1.00 78.06 89 SER A N 1
ATOM 697 C CA . SER A 1 89 ? -7.496 6.601 36.851 1.00 78.06 89 SER A CA 1
ATOM 698 C C . SER A 1 89 ? -8.521 7.524 37.524 1.00 78.06 89 SER A C 1
ATOM 700 O O . SER A 1 89 ? -8.836 7.328 38.694 1.00 78.06 89 SER A O 1
ATOM 702 N N . VAL A 1 90 ? -9.099 8.484 36.787 1.00 80.44 90 VAL A N 1
ATOM 703 C CA . VAL A 1 90 ? -10.153 9.388 37.297 1.00 80.44 90 VAL A CA 1
ATOM 704 C C . VAL A 1 90 ? -11.465 8.647 37.569 1.00 80.44 90 VAL A C 1
ATOM 706 O O . VAL A 1 90 ? -12.146 8.947 38.544 1.00 80.44 90 VAL A O 1
ATOM 709 N N . VAL A 1 91 ? -11.806 7.655 36.742 1.00 77.88 91 VAL A N 1
ATOM 710 C CA . VAL A 1 91 ? -13.032 6.845 36.892 1.00 77.88 91 VAL A CA 1
ATOM 711 C C . VAL A 1 91 ? -12.881 5.762 37.979 1.00 77.88 91 VAL A C 1
ATOM 713 O O . VAL A 1 91 ? -13.830 5.045 38.283 1.00 77.88 91 VAL A O 1
ATOM 716 N N . GLY A 1 92 ? -11.711 5.656 38.620 1.00 74.50 92 GLY A N 1
ATOM 717 C CA . GLY A 1 92 ? -11.473 4.690 39.693 1.00 74.50 92 GLY A CA 1
ATOM 718 C C . GLY A 1 92 ? -11.373 3.246 39.195 1.00 74.50 92 GLY A C 1
ATOM 719 O O . GLY A 1 92 ? -11.714 2.327 39.934 1.00 74.50 92 GLY A O 1
ATOM 720 N N . ALA A 1 93 ? -10.893 3.040 37.962 1.00 71.56 93 ALA A N 1
ATOM 721 C CA . ALA A 1 93 ? -10.718 1.724 37.344 1.00 71.56 93 ALA A CA 1
ATOM 722 C C . ALA A 1 93 ? -9.223 1.349 37.166 1.00 71.56 93 ALA A C 1
ATOM 724 O O . ALA A 1 93 ? -8.759 1.166 36.037 1.00 71.56 93 ALA A O 1
ATOM 725 N N . PRO A 1 94 ? -8.436 1.221 38.256 1.00 71.50 94 PRO A N 1
ATOM 726 C CA . PRO A 1 94 ? -6.981 1.027 38.191 1.00 71.50 94 PRO A CA 1
ATOM 727 C C . PRO A 1 94 ? -6.559 -0.313 37.564 1.00 71.50 94 PRO A C 1
ATOM 729 O O . PRO A 1 94 ? -5.471 -0.423 37.002 1.00 71.50 94 PRO A O 1
ATOM 732 N N . GLU A 1 95 ? -7.426 -1.327 37.608 1.00 74.38 95 GLU A N 1
ATOM 733 C CA . GLU A 1 95 ? -7.197 -2.639 36.984 1.00 74.38 95 GLU A CA 1
ATOM 734 C C . GLU A 1 95 ? -7.113 -2.552 35.452 1.00 74.38 95 GLU A C 1
ATOM 736 O O . GLU A 1 95 ? -6.441 -3.363 34.813 1.00 74.38 95 GLU A O 1
ATOM 741 N N . ILE A 1 96 ? -7.769 -1.553 34.855 1.00 73.06 96 ILE A N 1
ATOM 742 C CA . ILE A 1 96 ? -7.732 -1.300 33.411 1.00 73.06 96 ILE A CA 1
ATOM 743 C C . ILE A 1 96 ? -6.419 -0.606 33.048 1.00 73.06 96 ILE A C 1
ATOM 745 O O . ILE A 1 96 ? -5.779 -0.987 32.071 1.00 73.06 96 ILE A O 1
ATOM 749 N N . THR A 1 97 ? -5.963 0.332 33.880 1.00 65.81 97 THR A N 1
ATOM 750 C CA . THR A 1 97 ? -4.670 1.014 33.733 1.00 65.81 97 THR A CA 1
ATOM 751 C C . THR A 1 97 ? -3.501 0.024 33.762 1.00 65.81 97 THR A C 1
ATOM 753 O O . THR A 1 97 ? -2.646 0.048 32.884 1.00 65.81 97 THR A O 1
ATOM 756 N N . GLN A 1 98 ? -3.513 -0.934 34.696 1.00 73.06 98 GLN A N 1
ATOM 757 C CA . GLN A 1 98 ? -2.460 -1.954 34.793 1.00 73.06 98 GLN A CA 1
ATOM 758 C C . GLN A 1 98 ? -2.436 -2.916 33.591 1.00 73.06 98 GLN A C 1
ATOM 760 O O . GLN A 1 98 ? -1.374 -3.408 33.197 1.00 73.06 98 GLN A O 1
ATOM 765 N N . LYS A 1 99 ? -3.604 -3.203 33.002 1.00 74.31 99 LYS A N 1
ATOM 766 C CA . LYS A 1 99 ? -3.706 -4.003 31.774 1.00 74.31 99 LYS A CA 1
ATOM 767 C C . LYS A 1 99 ? -3.245 -3.219 30.545 1.00 74.31 99 LYS A C 1
ATOM 769 O O . LYS A 1 99 ? -2.620 -3.811 29.674 1.00 74.31 99 LYS A O 1
ATOM 774 N N . LEU A 1 100 ? -3.499 -1.910 30.504 1.00 70.62 100 LEU A N 1
ATOM 775 C CA . LEU A 1 100 ? -3.044 -1.010 29.443 1.00 70.62 100 LEU A CA 1
ATOM 776 C C . LEU A 1 100 ? -1.511 -0.906 29.396 1.00 70.62 100 LEU A C 1
ATOM 778 O O . LEU A 1 100 ? -0.938 -1.057 28.318 1.00 70.62 100 LEU A O 1
ATOM 782 N N . ASP A 1 101 ? -0.849 -0.754 30.546 1.00 71.00 101 ASP A N 1
ATOM 783 C CA . ASP A 1 101 ? 0.613 -0.572 30.630 1.00 71.00 101 ASP A CA 1
ATOM 784 C C . ASP A 1 101 ? 1.428 -1.779 30.130 1.00 71.00 101 ASP A C 1
ATOM 786 O O . ASP A 1 101 ? 2.556 -1.622 29.668 1.00 71.00 101 ASP A O 1
ATOM 790 N N . ASN A 1 102 ? 0.862 -2.988 30.191 1.00 76.62 102 ASN A N 1
ATOM 791 C CA . ASN A 1 102 ? 1.538 -4.227 29.784 1.00 76.62 102 ASN A CA 1
ATOM 792 C C . ASN A 1 102 ? 1.133 -4.724 28.388 1.00 76.62 102 ASN A C 1
ATOM 794 O O . ASN A 1 102 ? 1.557 -5.803 27.975 1.00 76.62 102 ASN A O 1
ATOM 798 N N . SER A 1 103 ? 0.288 -3.974 27.680 1.00 75.75 103 SER A N 1
ATOM 799 C CA . SER A 1 103 ? -0.352 -4.431 26.445 1.00 75.75 103 SER A CA 1
ATOM 800 C C . SER A 1 103 ? 0.261 -3.814 25.188 1.00 75.75 103 SER A C 1
ATOM 802 O O . SER A 1 103 ? 0.755 -2.679 25.177 1.00 75.75 103 SER A O 1
ATOM 804 N N . THR A 1 104 ? 0.220 -4.571 24.090 1.00 82.88 104 THR A N 1
ATOM 805 C CA . THR A 1 104 ? 0.510 -4.022 22.757 1.00 82.88 104 THR A CA 1
ATOM 806 C C . THR A 1 104 ? -0.527 -2.956 22.379 1.00 82.88 104 THR A C 1
ATOM 808 O O . THR A 1 104 ? -1.582 -2.860 22.998 1.00 82.88 104 THR A O 1
ATOM 811 N N . VAL A 1 105 ? -0.248 -2.110 21.378 1.00 73.44 105 VAL A N 1
ATOM 812 C CA . VAL A 1 105 ? -1.182 -1.030 20.982 1.00 73.44 105 VAL A CA 1
ATOM 813 C C . VAL A 1 105 ? -2.567 -1.583 20.618 1.00 73.44 105 VAL A C 1
ATOM 815 O O . VAL A 1 105 ? -3.574 -1.021 21.045 1.00 73.44 105 VAL A O 1
ATOM 818 N N . ASP A 1 106 ? -2.616 -2.700 19.892 1.00 75.25 106 ASP A N 1
ATOM 819 C CA . ASP A 1 106 ? -3.872 -3.320 19.457 1.00 75.25 106 ASP A CA 1
ATOM 820 C C . ASP A 1 106 ? -4.649 -3.924 20.637 1.00 75.25 106 ASP A C 1
ATOM 822 O O . ASP A 1 106 ? -5.860 -3.730 20.765 1.00 75.25 106 ASP A O 1
ATOM 826 N N . GLU A 1 107 ? -3.951 -4.590 21.560 1.00 81.81 107 GLU A N 1
ATOM 827 C CA . GLU A 1 107 ? -4.548 -5.118 22.791 1.00 81.81 107 GLU A CA 1
ATOM 828 C C . GLU A 1 107 ? -5.046 -3.997 23.709 1.00 81.81 107 GLU A C 1
ATOM 830 O O . GLU A 1 107 ? -6.152 -4.092 24.240 1.00 81.81 107 GLU A O 1
ATOM 835 N N . ALA A 1 108 ? -4.276 -2.914 23.856 1.00 7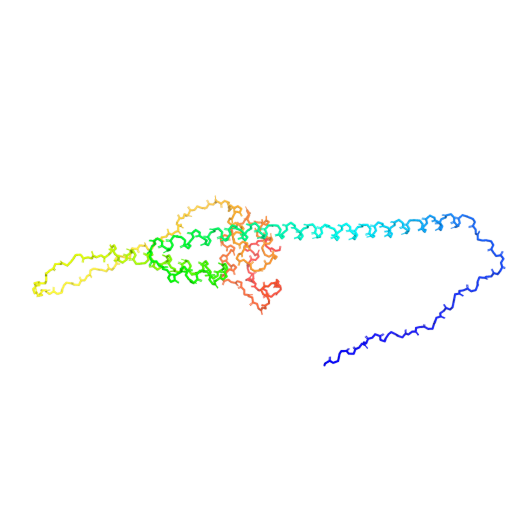4.94 108 ALA A N 1
ATOM 836 C CA . ALA A 1 108 ? -4.650 -1.731 24.627 1.00 74.94 108 ALA A CA 1
ATOM 837 C C . ALA A 1 108 ? -5.970 -1.139 24.119 1.00 74.94 108 ALA A C 1
ATOM 839 O O . ALA A 1 108 ? -6.862 -0.816 24.907 1.00 74.94 108 ALA A O 1
ATOM 840 N N . MET A 1 109 ? -6.117 -1.039 22.795 1.00 78.75 109 MET A N 1
ATOM 841 C CA . MET A 1 109 ? -7.335 -0.543 22.163 1.00 78.75 109 MET A CA 1
ATOM 842 C C . MET A 1 109 ? -8.531 -1.470 22.401 1.00 78.75 109 MET A C 1
ATOM 844 O O . MET A 1 109 ? -9.624 -0.991 22.704 1.00 78.75 109 MET A O 1
ATOM 848 N N . LEU A 1 110 ? -8.330 -2.787 22.319 1.00 84.06 110 LEU A N 1
ATOM 849 C CA . LEU A 1 110 ? -9.379 -3.773 22.582 1.00 84.06 110 LEU A CA 1
ATOM 850 C C . LEU A 1 110 ? -9.822 -3.760 24.056 1.00 84.06 110 LEU A C 1
ATOM 852 O O . LEU A 1 110 ? -11.018 -3.805 24.349 1.00 84.06 110 LEU A O 1
ATOM 856 N N . ILE A 1 111 ? -8.869 -3.650 24.987 1.00 82.12 111 ILE A N 1
ATOM 857 C CA . ILE A 1 111 ? -9.132 -3.510 26.426 1.00 82.12 111 ILE A CA 1
ATOM 858 C C . ILE A 1 111 ? -9.957 -2.243 26.688 1.00 82.12 111 ILE A C 1
ATOM 860 O O . ILE A 1 111 ? -10.961 -2.301 27.401 1.00 82.12 111 ILE A O 1
ATOM 864 N N . ALA A 1 112 ? -9.577 -1.120 26.073 1.00 79.38 112 ALA A N 1
ATOM 865 C CA . ALA A 1 112 ? -10.284 0.151 26.192 1.00 79.38 112 ALA A CA 1
ATOM 866 C C . ALA A 1 112 ? -11.713 0.086 25.637 1.00 79.38 112 ALA A C 1
ATOM 868 O O . ALA A 1 112 ? -12.650 0.537 26.293 1.00 79.38 112 ALA A O 1
ATOM 869 N N . ALA A 1 113 ? -11.884 -0.498 24.447 1.00 84.06 113 ALA A N 1
ATOM 870 C CA . ALA A 1 113 ? -13.183 -0.643 23.799 1.00 84.06 113 ALA A CA 1
ATOM 871 C C . ALA A 1 113 ? -14.142 -1.469 24.666 1.00 84.06 113 ALA A C 1
ATOM 873 O O . ALA A 1 113 ? -15.240 -1.011 24.974 1.00 84.06 113 ALA A O 1
ATOM 874 N N . ASN A 1 114 ? -13.694 -2.628 25.155 1.00 84.56 114 ASN A N 1
ATOM 875 C CA . ASN A 1 114 ? -14.504 -3.488 26.020 1.00 84.56 114 ASN A CA 1
ATOM 876 C C . ASN A 1 114 ? -14.889 -2.796 27.337 1.00 84.56 114 ASN A C 1
ATOM 878 O O . ASN A 1 114 ? -16.022 -2.936 27.808 1.00 84.56 114 ASN A O 1
ATOM 882 N N . ALA A 1 115 ? -13.968 -2.029 27.927 1.00 82.25 115 ALA A N 1
ATOM 883 C CA . ALA A 1 115 ? -14.230 -1.252 29.134 1.00 82.25 115 ALA A CA 1
ATOM 884 C C . ALA A 1 115 ? -15.294 -0.167 28.911 1.00 82.25 115 ALA A C 1
ATOM 886 O O . ALA A 1 115 ? -16.219 -0.035 29.712 1.00 82.25 115 ALA A O 1
ATOM 887 N N . LEU A 1 116 ? -15.195 0.576 27.806 1.00 83.38 116 LEU A N 1
ATOM 888 C CA . LEU A 1 116 ? -16.156 1.620 27.453 1.00 83.38 116 LEU A CA 1
ATOM 889 C C . LEU A 1 116 ? -17.540 1.040 27.141 1.00 83.38 116 LEU A C 1
ATOM 891 O O . LEU A 1 116 ? -18.536 1.564 27.635 1.00 83.38 116 LEU A O 1
ATOM 895 N N . THR A 1 117 ? -17.619 -0.069 26.401 1.00 86.25 117 THR A N 1
ATOM 896 C CA . THR A 1 117 ? -18.888 -0.770 26.148 1.00 86.25 117 THR A CA 1
ATOM 897 C C . THR A 1 117 ? -19.522 -1.267 27.447 1.00 86.25 117 THR A C 1
ATOM 899 O O . THR A 1 117 ? -20.732 -1.137 27.630 1.00 86.25 117 THR A O 1
ATOM 902 N N . SER A 1 118 ? -18.717 -1.777 28.384 1.00 83.81 118 SER A N 1
ATOM 903 C CA . SER A 1 118 ? -19.211 -2.226 29.692 1.00 83.81 118 SER A CA 1
ATOM 904 C C . SER A 1 118 ? -19.771 -1.064 30.518 1.00 83.81 118 SER A C 1
ATOM 906 O O . SER A 1 118 ? -20.856 -1.185 31.083 1.00 83.81 118 SER A O 1
ATOM 908 N N . LEU A 1 119 ? -19.079 0.082 30.546 1.00 80.31 119 LEU A N 1
ATOM 909 C CA . LEU A 1 119 ? -19.559 1.292 31.226 1.00 80.31 119 LEU A CA 1
ATOM 910 C C . LEU A 1 119 ? -20.836 1.850 30.590 1.00 80.31 119 LEU A C 1
ATOM 912 O O . LEU A 1 119 ? -21.753 2.237 31.310 1.00 80.31 119 LEU A O 1
ATOM 916 N N . HIS A 1 120 ? -20.920 1.853 29.259 1.00 81.06 120 HIS A N 1
ATOM 917 C CA . HIS A 1 120 ? -22.117 2.280 28.539 1.00 81.06 120 HIS A CA 1
ATOM 918 C C . HIS A 1 120 ? -23.323 1.396 28.882 1.00 81.06 120 HIS A C 1
ATOM 920 O O . HIS A 1 120 ? -24.363 1.902 29.293 1.00 81.06 120 HIS A O 1
ATOM 926 N N . THR A 1 121 ? -23.136 0.074 28.850 1.00 84.31 121 THR A N 1
ATOM 927 C CA . THR A 1 121 ? -24.180 -0.897 29.217 1.00 84.31 121 THR A CA 1
ATOM 928 C C . THR A 1 121 ? -24.611 -0.739 30.682 1.00 84.31 121 THR A C 1
ATOM 930 O O . THR A 1 121 ? -25.791 -0.859 31.009 1.00 84.31 121 THR A O 1
ATOM 933 N N . ALA A 1 122 ? -23.668 -0.440 31.583 1.00 78.06 122 ALA A N 1
ATOM 934 C CA . ALA A 1 122 ? -23.969 -0.176 32.989 1.00 78.06 122 ALA A CA 1
ATOM 935 C C . ALA A 1 122 ? -24.752 1.136 33.190 1.00 78.06 122 ALA A C 1
ATOM 937 O O . ALA A 1 122 ? -25.656 1.175 34.022 1.00 78.06 122 ALA A O 1
ATOM 938 N N . MET A 1 123 ? -24.451 2.191 32.422 1.00 75.81 123 MET A N 1
ATOM 939 C CA . MET A 1 123 ? -25.231 3.436 32.426 1.00 75.81 123 MET A CA 1
ATOM 940 C C . MET A 1 123 ? -26.668 3.220 31.937 1.00 75.81 123 MET A C 1
ATOM 942 O O . MET A 1 123 ? -27.596 3.735 32.561 1.00 75.81 123 MET A O 1
ATOM 946 N N . ASP A 1 124 ? -26.870 2.423 30.887 1.00 74.94 124 ASP A N 1
ATOM 947 C CA . ASP A 1 124 ? -28.212 2.126 30.369 1.00 74.94 124 ASP A CA 1
ATOM 948 C C . ASP A 1 124 ? -29.070 1.353 31.385 1.00 74.94 124 ASP A C 1
ATOM 950 O O . ASP A 1 124 ? -30.270 1.604 31.508 1.00 74.94 124 ASP A O 1
ATOM 954 N N . LEU A 1 125 ? -28.457 0.480 32.197 1.00 71.25 125 LEU A N 1
ATOM 955 C CA . LEU A 1 125 ? -29.151 -0.198 33.300 1.00 71.25 125 LEU A CA 1
ATOM 956 C C . LEU A 1 125 ? -29.618 0.768 34.401 1.00 71.25 125 LEU A C 1
ATOM 958 O O . LEU A 1 125 ? -30.670 0.553 35.001 1.00 71.25 125 LEU A O 1
ATOM 962 N N . ILE A 1 126 ? -28.860 1.833 34.673 1.00 62.59 126 ILE A N 1
ATOM 963 C CA . ILE A 1 126 ? -29.204 2.823 35.708 1.00 62.59 126 ILE A CA 1
ATOM 964 C C . ILE A 1 126 ? -30.359 3.729 35.242 1.00 62.59 126 ILE A C 1
ATOM 966 O O . ILE A 1 126 ? -31.128 4.220 36.067 1.00 62.59 126 ILE A O 1
ATOM 970 N N . HIS A 1 127 ? -30.548 3.910 33.931 1.00 54.94 127 HIS A N 1
ATOM 971 C CA . HIS A 1 127 ? -31.672 4.666 33.365 1.00 54.94 127 HIS A CA 1
ATOM 972 C C . HIS A 1 127 ? -32.975 3.855 33.209 1.00 54.94 127 HIS A C 1
ATOM 974 O O . HIS A 1 127 ? -33.998 4.404 32.791 1.00 54.94 127 HIS A O 1
ATOM 980 N N . HIS A 1 128 ? -32.986 2.578 33.602 1.00 49.75 128 HIS A N 1
ATOM 981 C CA . HIS A 1 128 ? -34.168 1.713 33.601 1.00 49.75 128 HIS A CA 1
ATOM 982 C C . HIS A 1 128 ? -34.499 1.176 35.004 1.00 49.75 128 HIS A C 1
ATOM 984 O O . HIS A 1 128 ? -34.584 -0.029 35.224 1.00 49.75 128 HIS A O 1
ATOM 990 N N . THR A 1 129 ? -34.747 2.066 35.967 1.00 41.62 129 THR A N 1
ATOM 991 C CA . THR A 1 129 ? -35.521 1.735 37.177 1.00 41.62 129 THR A CA 1
ATOM 992 C C . THR A 1 129 ? -37.003 2.038 36.933 1.00 41.62 129 THR A C 1
ATOM 994 O O . THR A 1 129 ? -37.372 3.214 36.941 1.00 41.62 129 THR A O 1
ATOM 997 N N . PRO A 1 130 ? -37.887 1.045 36.719 1.00 46.16 130 PRO A N 1
ATOM 998 C CA . PRO A 1 130 ? -39.312 1.281 36.860 1.00 46.16 130 PRO A CA 1
ATOM 999 C C . PRO A 1 130 ? -39.645 1.328 38.354 1.00 46.16 130 PRO A C 1
ATOM 1001 O O . PRO A 1 130 ? -39.367 0.386 39.101 1.00 46.16 130 PRO A O 1
ATOM 1004 N N . ASP A 1 131 ? -40.226 2.448 38.776 1.00 36.31 131 ASP A N 1
ATOM 1005 C CA . ASP A 1 131 ? -40.821 2.629 40.094 1.00 36.31 131 ASP A CA 1
ATOM 1006 C C . ASP A 1 131 ? -41.716 1.439 40.459 1.00 36.31 131 ASP A C 1
ATOM 1008 O O . ASP A 1 131 ? -42.591 1.013 39.703 1.00 36.31 131 ASP A O 1
ATOM 1012 N N . THR A 1 132 ? -41.493 0.910 41.657 1.00 50.19 132 THR A N 1
ATOM 1013 C CA . THR A 1 132 ? -42.369 -0.067 42.300 1.00 50.19 132 THR A CA 1
ATOM 1014 C C . THR A 1 132 ? -43.542 0.665 42.952 1.00 50.19 132 THR A C 1
ATOM 1016 O O . THR A 1 132 ? -43.300 1.516 43.809 1.00 50.19 132 THR A O 1
ATOM 1019 N N . PRO A 1 133 ? -44.801 0.268 42.685 1.00 40.19 133 PRO A N 1
ATOM 1020 C CA . PRO A 1 133 ? -45.827 0.407 43.708 1.00 40.19 133 PRO A CA 1
ATOM 1021 C C . PRO A 1 133 ? -46.520 -0.925 44.036 1.00 40.19 133 PRO A C 1
ATOM 1023 O O . PRO A 1 133 ? -46.930 -1.695 43.173 1.00 40.19 133 PRO A O 1
ATOM 1026 N N . ALA A 1 134 ? -46.611 -1.147 45.348 1.00 39.50 134 ALA A N 1
ATOM 1027 C CA . ALA A 1 134 ? -47.509 -1.999 46.127 1.00 39.50 134 ALA A CA 1
ATOM 1028 C C . ALA A 1 134 ? -48.512 -2.915 45.385 1.00 39.50 134 ALA A C 1
ATOM 1030 O O . ALA A 1 134 ? -49.457 -2.467 44.737 1.00 39.50 134 ALA A O 1
ATOM 1031 N N . GLN A 1 135 ? -48.383 -4.224 45.629 1.00 34.53 135 GLN A N 1
ATOM 1032 C CA . GLN A 1 135 ? -49.374 -5.247 45.283 1.00 34.53 135 GLN A CA 1
ATOM 1033 C C . GLN A 1 135 ? -50.611 -5.188 46.203 1.00 34.53 135 GLN A C 1
ATOM 1035 O O . GLN A 1 135 ? -50.501 -5.304 47.421 1.00 34.53 135 GLN A O 1
ATOM 1040 N N . THR A 1 136 ? -51.792 -5.096 45.582 1.00 34.25 136 THR A N 1
ATOM 1041 C CA . THR A 1 136 ? -53.132 -5.430 46.122 1.00 34.25 136 THR A CA 1
ATOM 1042 C C . THR A 1 136 ? -53.706 -6.550 45.206 1.00 34.25 136 THR A C 1
ATOM 1044 O O . THR A 1 136 ? -53.274 -6.634 44.055 1.00 34.25 136 THR A O 1
ATOM 1047 N N . PRO A 1 137 ? -54.580 -7.466 45.684 1.00 41.00 137 PRO A N 1
ATOM 1048 C CA . PRO A 1 137 ? -54.720 -8.855 45.203 1.00 41.00 137 PRO A CA 1
ATOM 1049 C C . PRO A 1 137 ? -55.492 -9.025 43.868 1.00 41.00 137 PRO A C 1
ATOM 1051 O O . PRO A 1 137 ? -56.080 -8.065 43.372 1.00 41.00 137 PRO A O 1
ATOM 1054 N N . PRO A 1 138 ? -55.478 -10.233 43.253 1.00 45.62 138 PRO A N 1
ATOM 1055 C CA . PRO A 1 138 ? -55.587 -10.403 41.806 1.00 45.62 138 PRO A CA 1
ATOM 1056 C C . PRO A 1 138 ? -57.036 -10.445 41.303 1.00 45.62 138 PRO A C 1
ATOM 1058 O O . PRO A 1 138 ? -57.906 -11.083 41.896 1.00 45.62 138 PRO A O 1
ATOM 1061 N N . GLN A 1 139 ? -57.267 -9.819 40.149 1.00 41.47 139 GLN A N 1
ATOM 1062 C CA . GLN A 1 139 ? -58.486 -9.936 39.346 1.00 41.47 139 GLN A CA 1
ATOM 1063 C C . GLN A 1 139 ? -58.145 -10.321 37.891 1.00 41.47 139 GLN A C 1
ATOM 1065 O O . GLN A 1 139 ? -56.994 -10.181 37.476 1.00 41.47 139 GLN A O 1
ATOM 1070 N N . PRO A 1 140 ? -59.105 -10.913 37.153 1.00 41.88 140 PRO A N 1
ATOM 1071 C CA . PRO A 1 140 ? -58.846 -11.970 36.179 1.00 41.88 140 PRO A CA 1
ATOM 1072 C C . PRO A 1 140 ? -58.396 -11.476 34.802 1.00 41.88 140 PRO A C 1
ATOM 1074 O O . PRO A 1 140 ? -58.714 -10.374 34.367 1.00 41.88 140 PRO A O 1
ATOM 1077 N N . CYS A 1 141 ? -57.692 -12.376 34.115 1.00 40.81 141 CYS A N 1
ATOM 1078 C CA . CYS A 1 141 ? -57.084 -12.226 32.799 1.00 40.81 141 CYS A CA 1
ATOM 1079 C C . CYS A 1 141 ? -58.030 -11.637 31.740 1.00 40.81 141 CYS A C 1
ATOM 1081 O O . CYS A 1 141 ? -59.022 -12.262 31.364 1.00 40.81 141 CYS A O 1
ATOM 1083 N N . ILE A 1 142 ? -57.632 -10.497 31.176 1.00 48.03 142 ILE A N 1
ATOM 1084 C CA . ILE A 1 142 ? -58.032 -10.068 29.834 1.00 48.03 142 ILE A CA 1
ATOM 1085 C C . ILE A 1 142 ? -56.834 -10.371 28.912 1.00 48.03 142 ILE A C 1
ATOM 1087 O O . ILE A 1 142 ? -55.713 -9.993 29.260 1.00 48.03 142 ILE A O 1
ATOM 1091 N N . PRO A 1 143 ? -57.012 -11.078 27.781 1.00 59.19 143 PRO A N 1
ATOM 1092 C CA . PRO A 1 143 ? -55.915 -11.363 26.859 1.00 59.19 143 PRO A CA 1
ATOM 1093 C C . PRO A 1 143 ? -55.429 -10.080 26.152 1.00 59.19 143 PRO A C 1
ATOM 1095 O O . PRO A 1 143 ? -56.247 -9.210 25.841 1.00 59.19 143 PRO A O 1
ATOM 1098 N N . PRO A 1 144 ? -54.117 -9.947 25.879 1.00 55.91 144 PRO A N 1
ATOM 1099 C CA . PRO A 1 144 ? -53.563 -8.764 25.230 1.00 55.91 144 PRO A CA 1
ATOM 1100 C C . PRO A 1 144 ? -53.910 -8.727 23.728 1.00 55.91 144 PRO A C 1
ATOM 1102 O O . PRO A 1 144 ? -54.003 -9.782 23.093 1.00 55.91 144 PRO A O 1
ATOM 1105 N N . PRO A 1 145 ? -54.073 -7.532 23.127 1.00 59.75 145 PRO A N 1
ATOM 1106 C CA . PRO A 1 145 ? -54.134 -7.388 21.676 1.00 59.75 145 PRO A CA 1
ATOM 1107 C C . PRO A 1 145 ? -52.771 -7.731 21.036 1.00 59.75 145 PRO A C 1
ATOM 1109 O O . PRO A 1 145 ? -51.737 -7.640 21.704 1.00 59.75 145 PRO A O 1
ATOM 1112 N N . PRO A 1 146 ? -52.750 -8.148 19.755 1.00 56.47 146 PRO A N 1
ATOM 1113 C CA . PRO A 1 146 ? -51.550 -8.649 19.090 1.00 56.47 146 PRO A CA 1
ATOM 1114 C C . PRO A 1 146 ? -50.441 -7.587 19.012 1.00 56.47 146 PRO A C 1
ATOM 1116 O O . PRO A 1 146 ? -50.737 -6.389 18.976 1.00 56.47 146 PRO A O 1
ATOM 1119 N N . PRO A 1 147 ? -49.163 -8.009 18.965 1.00 44.88 147 PRO A N 1
ATOM 1120 C CA . PRO A 1 147 ? -48.029 -7.100 19.022 1.00 44.88 147 PRO A CA 1
ATOM 1121 C C . PRO A 1 147 ? -48.029 -6.164 17.813 1.00 44.88 147 PRO A C 1
ATOM 1123 O O . PRO A 1 147 ? -47.857 -6.594 16.672 1.00 44.88 147 PRO A O 1
ATOM 1126 N N . GLN A 1 148 ? -48.169 -4.865 18.076 1.00 41.03 148 GLN A N 1
ATOM 1127 C CA . GLN A 1 148 ? -47.656 -3.855 17.164 1.00 41.03 148 GLN A CA 1
ATOM 1128 C C . GLN A 1 148 ? -46.136 -4.009 17.135 1.00 41.03 148 GLN A C 1
ATOM 1130 O O . GLN A 1 148 ? -45.438 -3.654 18.082 1.00 41.03 148 GLN A O 1
ATOM 1135 N N . GLN A 1 149 ? -45.640 -4.589 16.045 1.00 41.16 149 GLN A N 1
ATOM 1136 C CA . GLN A 1 149 ? -44.238 -4.531 15.673 1.00 41.16 149 GLN A CA 1
ATOM 1137 C C . GLN A 1 149 ? -43.855 -3.055 15.543 1.00 41.16 149 GLN A C 1
ATOM 1139 O O . GLN A 1 149 ? -44.265 -2.373 14.604 1.00 41.16 149 GLN A O 1
ATOM 1144 N N . GLN A 1 150 ? -43.083 -2.554 16.505 1.00 34.78 150 GLN A N 1
ATOM 1145 C CA . GLN A 1 150 ? -42.275 -1.372 16.267 1.00 34.78 150 GLN A CA 1
ATOM 1146 C C . GLN A 1 150 ? -41.264 -1.729 15.170 1.00 34.78 150 GLN A C 1
ATOM 1148 O O . GLN A 1 150 ? -40.611 -2.772 15.269 1.00 34.78 150 GLN A O 1
ATOM 1153 N N . PRO A 1 151 ? -41.126 -0.906 14.122 1.00 36.72 151 PRO A N 1
ATOM 1154 C CA . PRO A 1 151 ? -40.057 -1.088 13.168 1.00 36.72 151 PRO A CA 1
ATOM 1155 C C . PRO A 1 151 ? -38.743 -0.869 13.914 1.00 36.72 151 PRO A C 1
ATOM 1157 O O . PRO A 1 151 ? -38.484 0.215 14.439 1.00 36.72 151 PRO A O 1
ATOM 1160 N N . SER A 1 152 ? -37.922 -1.919 13.958 1.00 38.75 152 SER A N 1
ATOM 1161 C CA . SER A 1 152 ? -36.479 -1.792 14.116 1.00 38.75 152 SER A CA 1
ATOM 1162 C C . SER A 1 152 ? -36.028 -0.620 13.257 1.00 38.75 152 SER A C 1
ATOM 1164 O O . SER A 1 152 ? -36.339 -0.595 12.063 1.00 38.75 152 SER A O 1
ATOM 1166 N N . GLN A 1 153 ? -35.375 0.354 13.887 1.00 40.56 153 GLN A N 1
ATOM 1167 C CA . GLN A 1 153 ? -34.803 1.526 13.243 1.00 40.56 153 GLN A CA 1
ATOM 1168 C C . GLN A 1 153 ? -34.099 1.104 11.955 1.00 40.56 153 GLN A C 1
ATOM 1170 O O . GLN A 1 153 ? -33.016 0.523 11.964 1.00 40.56 153 GLN A O 1
ATOM 1175 N N . GLY A 1 154 ? -34.777 1.374 10.843 1.00 31.48 154 GLY A N 1
ATOM 1176 C CA . GLY A 1 154 ? -34.203 1.304 9.524 1.00 31.48 154 GLY A CA 1
ATOM 1177 C C . GLY A 1 154 ? -33.188 2.425 9.421 1.00 31.48 154 GLY A C 1
ATOM 1178 O O . GLY A 1 154 ? -33.555 3.593 9.298 1.00 31.48 154 GLY A O 1
ATOM 1179 N N . CYS A 1 155 ? -31.910 2.069 9.450 1.00 29.97 155 CYS A N 1
ATOM 1180 C CA . CYS A 1 155 ? -30.920 2.889 8.785 1.00 29.97 155 CYS A CA 1
ATOM 1181 C C . CYS A 1 155 ? -31.167 2.753 7.279 1.00 29.97 155 CYS A C 1
ATOM 1183 O O . CYS A 1 155 ? -30.937 1.703 6.687 1.00 29.97 155 CYS A O 1
ATOM 1185 N N . CYS A 1 156 ? -31.662 3.853 6.712 1.00 28.52 156 CYS A N 1
ATOM 1186 C CA . CYS A 1 156 ? -31.720 4.174 5.288 1.00 28.52 156 CYS A CA 1
ATOM 1187 C C . CYS A 1 156 ? -32.827 3.503 4.464 1.00 28.52 156 CYS A C 1
ATOM 1189 O O . CYS A 1 156 ? -32.593 2.700 3.567 1.00 28.52 156 CYS A O 1
ATOM 1191 N N . GLY A 1 157 ? -34.051 3.994 4.663 1.00 31.17 157 GLY A N 1
ATOM 1192 C CA . GLY A 1 157 ? -34.964 4.171 3.540 1.00 31.17 157 GLY A CA 1
ATOM 1193 C C . GLY A 1 157 ? -34.539 5.376 2.693 1.00 31.17 157 GLY A C 1
ATOM 1194 O O . GLY A 1 157 ? -34.563 6.511 3.166 1.00 31.17 157 GLY A O 1
ATOM 1195 N N . SER A 1 158 ? -34.208 5.153 1.424 1.00 32.91 158 SER A N 1
ATOM 1196 C CA . SER A 1 158 ? -34.604 6.071 0.354 1.00 32.91 158 SER A CA 1
ATOM 1197 C C . SER A 1 158 ? -34.605 5.359 -0.986 1.00 32.91 158 SER A C 1
ATOM 1199 O O . SER A 1 158 ? -33.577 5.070 -1.587 1.00 32.91 158 SER A O 1
ATOM 1201 N N . LEU A 1 159 ? -35.825 5.126 -1.455 1.00 42.03 159 LEU A N 1
ATOM 1202 C CA . LEU A 1 159 ? -36.156 5.042 -2.862 1.00 42.03 159 LEU A CA 1
ATOM 1203 C C . LEU A 1 159 ? -35.716 6.352 -3.538 1.00 42.03 159 LEU A C 1
ATOM 1205 O O . LEU A 1 159 ? -36.457 7.331 -3.547 1.00 42.03 159 LEU A O 1
ATOM 1209 N N . SER A 1 160 ? -34.521 6.376 -4.118 1.00 35.94 160 SER A N 1
ATOM 1210 C CA . SER A 1 160 ? -34.173 7.328 -5.169 1.00 35.94 160 SER A CA 1
ATOM 1211 C C . SER A 1 160 ? -33.453 6.592 -6.292 1.00 35.94 160 SER A C 1
ATOM 1213 O O . SER A 1 160 ? -32.255 6.323 -6.271 1.00 35.94 160 SER A O 1
ATOM 1215 N N . ASN A 1 161 ? -34.236 6.277 -7.324 1.00 46.47 161 ASN A N 1
ATOM 1216 C CA . ASN A 1 161 ? -33.708 6.122 -8.668 1.00 46.47 161 ASN A CA 1
ATOM 1217 C C . ASN A 1 161 ? -32.797 7.321 -8.983 1.00 46.47 161 ASN A C 1
ATOM 1219 O O . ASN A 1 161 ? -33.143 8.466 -8.687 1.00 46.47 161 ASN A O 1
ATOM 1223 N N . THR A 1 162 ? -31.660 7.043 -9.622 1.00 45.53 162 THR A N 1
ATOM 1224 C CA . THR A 1 162 ? -30.659 8.012 -10.103 1.00 45.53 162 THR A CA 1
ATOM 1225 C C . THR A 1 162 ? -29.941 8.827 -9.026 1.00 45.53 162 THR A C 1
ATOM 1227 O O . THR A 1 162 ? -29.939 10.053 -9.063 1.00 45.53 162 THR A O 1
ATOM 1230 N N . CYS A 1 163 ? -29.225 8.160 -8.122 1.00 43.12 163 CYS A N 1
ATOM 1231 C CA . CYS A 1 163 ? -28.079 8.788 -7.468 1.00 43.12 163 CYS A CA 1
ATOM 1232 C C . CYS A 1 163 ? -26.818 8.073 -7.938 1.00 43.12 163 CYS A C 1
ATOM 1234 O O . CYS A 1 163 ? -26.650 6.874 -7.730 1.00 43.12 163 CYS A O 1
ATOM 1236 N N . ARG A 1 164 ? -25.972 8.795 -8.673 1.00 55.47 164 ARG A N 1
ATOM 1237 C CA . ARG A 1 164 ? -24.687 8.268 -9.113 1.00 55.47 164 ARG A CA 1
ATOM 1238 C C . ARG A 1 164 ? -23.874 7.974 -7.845 1.00 55.47 164 ARG A C 1
ATOM 1240 O O . ARG A 1 164 ? -23.712 8.904 -7.055 1.00 55.47 164 ARG A O 1
ATOM 1247 N N . PRO A 1 165 ? -23.407 6.735 -7.641 1.00 61.19 165 PRO A N 1
ATOM 1248 C CA . PRO A 1 165 ? -22.701 6.367 -6.424 1.00 61.19 165 PRO A CA 1
ATOM 1249 C C . PRO A 1 165 ? -21.491 7.279 -6.249 1.00 61.19 165 PRO A C 1
ATOM 1251 O O . PRO A 1 165 ? -20.764 7.580 -7.206 1.00 61.19 165 PRO A O 1
ATOM 1254 N N . THR A 1 166 ? -21.330 7.794 -5.037 1.00 69.81 166 THR A N 1
ATOM 1255 C CA . THR A 1 166 ? -20.210 8.665 -4.699 1.00 69.81 166 THR A CA 1
ATOM 1256 C C . THR A 1 166 ? -18.904 7.869 -4.788 1.00 69.81 166 THR A C 1
ATOM 1258 O O . THR A 1 166 ? -18.908 6.658 -4.560 1.00 69.81 166 THR A O 1
ATOM 1261 N N . PRO A 1 167 ? -17.759 8.507 -5.099 1.00 68.31 167 PRO A N 1
ATOM 1262 C CA . PRO A 1 167 ? -16.473 7.808 -5.182 1.00 68.31 167 PRO A CA 1
ATOM 1263 C C . PRO A 1 167 ? -16.142 6.984 -3.929 1.00 68.31 167 PRO A C 1
ATOM 1265 O O . PRO A 1 167 ? -15.552 5.915 -4.037 1.00 68.31 167 PRO A O 1
ATOM 1268 N N . LEU A 1 168 ? -16.586 7.453 -2.758 1.00 70.38 168 LEU A N 1
ATOM 1269 C CA . LEU A 1 168 ? -16.379 6.783 -1.478 1.00 70.38 168 LEU A CA 1
ATOM 1270 C C . LEU A 1 168 ? -17.183 5.474 -1.359 1.00 70.38 168 LEU A C 1
ATOM 1272 O O . LEU A 1 168 ? -16.677 4.487 -0.838 1.00 70.38 168 LEU A O 1
ATOM 1276 N N . GLU A 1 169 ? -18.420 5.447 -1.862 1.00 72.06 169 GLU A N 1
ATOM 1277 C CA . GLU A 1 169 ? -19.267 4.243 -1.873 1.00 72.06 169 GLU A CA 1
ATOM 1278 C C . GLU A 1 169 ? -18.727 3.192 -2.851 1.00 72.06 169 GLU A C 1
ATOM 1280 O O . GLU A 1 169 ? -18.735 1.997 -2.551 1.00 72.06 169 GLU A O 1
ATOM 1285 N N . VAL A 1 170 ? -18.197 3.640 -3.998 1.00 67.75 170 VAL A N 1
ATOM 1286 C CA . VAL A 1 170 ? -17.511 2.758 -4.955 1.00 67.75 170 VAL A CA 1
ATOM 1287 C C . VAL A 1 170 ? -16.299 2.107 -4.291 1.00 67.75 170 VAL A C 1
ATOM 1289 O O . VAL A 1 170 ? -16.120 0.897 -4.392 1.00 67.75 170 VAL A O 1
ATOM 1292 N N . GLU A 1 171 ? -15.492 2.893 -3.577 1.00 71.06 171 GLU A N 1
ATOM 1293 C CA . GLU A 1 171 ? -14.299 2.411 -2.882 1.00 71.06 171 GLU A CA 1
ATOM 1294 C C . GLU A 1 171 ? -14.643 1.438 -1.743 1.00 71.06 171 GLU A C 1
ATOM 1296 O O . GLU A 1 171 ? -13.974 0.419 -1.575 1.00 71.06 171 GLU A O 1
ATOM 1301 N N . GLN A 1 172 ? -15.726 1.687 -1.002 1.00 75.94 172 GLN A N 1
ATOM 1302 C CA . GLN A 1 172 ? -16.189 0.788 0.057 1.00 75.94 172 GLN A CA 1
ATOM 1303 C C . GLN A 1 172 ? -16.639 -0.579 -0.476 1.00 75.94 172 GLN A C 1
ATOM 1305 O O . GLN A 1 172 ? -16.221 -1.589 0.090 1.00 75.94 172 GLN A O 1
ATOM 1310 N N . CYS A 1 173 ? -17.407 -0.647 -1.574 1.00 67.81 173 CYS A N 1
ATOM 1311 C CA . CYS A 1 173 ? -17.740 -1.948 -2.176 1.00 67.81 173 CYS A CA 1
ATOM 1312 C C . CYS A 1 173 ? -16.527 -2.602 -2.862 1.00 67.81 173 CYS A C 1
ATOM 1314 O O . CYS A 1 173 ? -16.340 -3.815 -2.804 1.00 67.81 173 CYS A O 1
ATOM 1316 N N . ALA A 1 174 ? -15.639 -1.813 -3.465 1.00 67.88 174 ALA A N 1
ATOM 1317 C CA . ALA A 1 174 ? -14.398 -2.329 -4.034 1.00 67.88 174 ALA A CA 1
ATOM 1318 C C . ALA A 1 174 ? -13.524 -3.025 -2.963 1.00 67.88 174 ALA A C 1
ATOM 1320 O O . ALA A 1 174 ? -12.842 -4.003 -3.256 1.00 67.88 174 ALA A O 1
ATOM 1321 N N . ASN A 1 175 ? -13.563 -2.558 -1.711 1.00 73.50 175 ASN A N 1
ATOM 1322 C CA . ASN A 1 175 ? -12.781 -3.116 -0.605 1.00 73.50 175 ASN A CA 1
ATOM 1323 C C . ASN A 1 175 ? -13.383 -4.381 0.028 1.00 73.50 175 ASN A C 1
ATOM 1325 O O . ASN A 1 175 ? -12.663 -5.099 0.720 1.00 73.50 175 ASN A O 1
ATOM 1329 N N . THR A 1 176 ? -14.665 -4.679 -0.196 1.00 69.38 176 THR A N 1
ATOM 1330 C CA . THR A 1 176 ? -15.288 -5.929 0.272 1.00 69.38 176 THR A CA 1
ATOM 1331 C C . THR A 1 176 ? -15.069 -7.101 -0.685 1.00 69.38 176 THR A C 1
ATOM 1333 O O . THR A 1 176 ? -15.337 -8.243 -0.313 1.00 69.38 176 THR A O 1
ATOM 1336 N N . ILE A 1 177 ? -14.550 -6.853 -1.892 1.00 72.56 177 ILE A N 1
ATOM 1337 C CA . ILE A 1 177 ? -14.323 -7.884 -2.907 1.00 72.56 177 ILE A CA 1
ATOM 1338 C C . ILE A 1 177 ? -12.851 -8.331 -2.879 1.00 72.56 177 ILE A C 1
ATOM 1340 O O . ILE A 1 177 ? -11.962 -7.532 -3.174 1.00 72.56 177 ILE A O 1
ATOM 1344 N N . PRO A 1 178 ? -12.563 -9.610 -2.575 1.00 59.62 178 PRO A N 1
ATOM 1345 C CA . PRO A 1 178 ? -11.188 -10.115 -2.462 1.00 59.62 178 PRO A CA 1
ATOM 1346 C C . PRO A 1 178 ? -10.452 -10.219 -3.811 1.00 59.62 178 PRO A C 1
ATOM 1348 O O . PRO A 1 178 ? -9.224 -10.271 -3.850 1.00 59.62 178 PRO A O 1
ATOM 1351 N N . CYS A 1 179 ? -11.174 -10.210 -4.934 1.00 75.81 179 CYS A N 1
ATOM 1352 C CA . CYS A 1 179 ? -10.582 -10.285 -6.266 1.00 75.81 179 CYS A CA 1
ATOM 1353 C C . CYS A 1 179 ? -10.171 -8.895 -6.787 1.00 75.81 179 CYS A C 1
ATOM 1355 O O . CYS A 1 179 ? -11.017 -8.056 -7.106 1.00 75.81 179 CYS A O 1
ATOM 1357 N N . PHE A 1 180 ? -8.865 -8.675 -6.957 1.00 75.50 180 PHE A N 1
ATOM 1358 C CA . PHE A 1 180 ? -8.306 -7.402 -7.434 1.00 75.50 180 PHE A CA 1
ATOM 1359 C C . PHE A 1 180 ? -8.763 -7.021 -8.855 1.00 75.50 180 PHE A C 1
ATOM 1361 O O . PHE A 1 180 ? -8.972 -5.847 -9.136 1.00 75.50 180 PHE A O 1
ATOM 1368 N N . VAL A 1 181 ? -8.996 -8.000 -9.737 1.00 78.06 181 VAL A N 1
ATOM 1369 C CA . VAL A 1 181 ? -9.469 -7.743 -11.110 1.00 78.06 181 VAL A CA 1
ATOM 1370 C C . VAL A 1 181 ? -10.887 -7.168 -11.106 1.00 78.06 181 VAL A C 1
ATOM 1372 O O . VAL A 1 181 ? -11.184 -6.222 -11.834 1.00 78.06 181 VAL A O 1
ATOM 1375 N N . LEU A 1 182 ? -11.767 -7.726 -10.268 1.00 75.81 182 LEU A N 1
ATOM 1376 C CA . LEU A 1 182 ? -13.125 -7.214 -10.088 1.00 75.81 182 LEU A CA 1
ATOM 1377 C C . LEU A 1 182 ? -13.095 -5.833 -9.427 1.00 75.81 182 LEU A C 1
ATOM 1379 O O . LEU A 1 182 ? -13.808 -4.935 -9.867 1.00 75.81 182 LEU A O 1
ATOM 1383 N N . ARG A 1 183 ? -12.221 -5.642 -8.434 1.00 82.62 183 ARG A N 1
ATOM 1384 C CA . ARG A 1 183 ? -12.007 -4.362 -7.751 1.00 82.62 183 ARG A CA 1
ATOM 1385 C C . ARG A 1 183 ? -11.633 -3.238 -8.721 1.00 82.62 183 ARG A C 1
ATOM 1387 O O . ARG A 1 183 ? -12.260 -2.182 -8.691 1.00 82.62 183 ARG A O 1
ATOM 1394 N N . ASP A 1 184 ? -10.672 -3.475 -9.610 1.00 82.44 184 ASP A N 1
ATOM 1395 C CA . ASP A 1 184 ? -10.222 -2.475 -10.583 1.00 82.44 184 ASP A CA 1
ATOM 1396 C C . ASP A 1 184 ? -11.343 -2.089 -11.558 1.00 82.44 184 ASP A C 1
ATOM 1398 O O . ASP A 1 184 ? -11.579 -0.903 -11.802 1.00 82.44 184 ASP A O 1
ATOM 1402 N N . LYS A 1 185 ? -12.114 -3.071 -12.045 1.00 81.94 185 LYS A N 1
ATOM 1403 C CA . LYS A 1 185 ? -13.277 -2.804 -12.908 1.00 81.94 185 LYS A CA 1
ATOM 1404 C C . LYS A 1 185 ? -14.387 -2.049 -12.174 1.00 81.94 185 LYS A C 1
ATOM 1406 O O . LYS A 1 185 ? -15.042 -1.192 -12.761 1.00 81.94 185 LYS A O 1
ATOM 1411 N N . ILE A 1 186 ? -14.589 -2.319 -10.890 1.00 83.69 186 ILE A N 1
ATOM 1412 C CA . ILE A 1 186 ? -15.565 -1.612 -10.054 1.00 83.69 186 ILE A CA 1
ATOM 1413 C C . ILE A 1 186 ? -15.145 -0.159 -9.833 1.00 83.69 186 ILE A C 1
ATOM 1415 O O . ILE A 1 186 ? -15.985 0.732 -9.924 1.00 83.69 186 ILE A O 1
ATOM 1419 N N . LEU A 1 187 ? -13.857 0.114 -9.632 1.00 83.44 187 LEU A N 1
ATOM 1420 C CA . LEU A 1 187 ? -13.347 1.484 -9.537 1.00 83.44 187 LEU A CA 1
ATOM 1421 C C . LEU A 1 187 ? -13.452 2.232 -10.878 1.00 83.44 187 LEU A C 1
ATOM 1423 O O . LEU A 1 187 ? -13.809 3.410 -10.902 1.00 83.44 187 LEU A O 1
ATOM 1427 N N . GLU A 1 188 ? -13.191 1.554 -11.998 1.00 85.31 188 GLU A N 1
ATOM 1428 C CA . GLU A 1 188 ? -13.228 2.154 -13.337 1.00 85.31 188 GLU A CA 1
ATOM 1429 C C . GLU A 1 188 ? -14.661 2.420 -13.838 1.00 85.31 188 GLU A C 1
ATOM 1431 O O . GLU A 1 188 ? -14.968 3.491 -14.377 1.00 85.31 188 GLU A O 1
ATOM 1436 N N . TYR A 1 189 ? -15.559 1.451 -13.657 1.00 83.06 189 TYR A N 1
ATOM 1437 C CA . TYR A 1 189 ? -16.906 1.464 -14.232 1.00 83.06 189 TYR A CA 1
ATOM 1438 C C . TYR A 1 189 ? -18.017 1.681 -13.202 1.00 83.06 189 TYR A C 1
ATOM 1440 O O . TYR A 1 189 ? -19.156 1.930 -13.601 1.00 83.06 189 TYR A O 1
ATOM 1448 N N . GLY A 1 190 ? -17.711 1.656 -11.903 1.00 77.69 190 GLY A N 1
ATOM 1449 C CA . GLY A 1 190 ? -18.658 1.857 -10.799 1.00 77.69 190 GLY A CA 1
ATOM 1450 C C . GLY A 1 190 ? -19.578 3.067 -10.974 1.00 77.69 190 GLY A C 1
ATOM 1451 O O . GLY A 1 190 ? -20.791 2.917 -10.861 1.00 77.69 190 GLY A O 1
ATOM 1452 N N . PRO A 1 191 ? -19.082 4.250 -11.391 1.00 79.44 191 PRO A N 1
ATOM 1453 C CA . PRO A 1 191 ? -19.931 5.424 -11.616 1.00 79.44 191 PRO A CA 1
ATOM 1454 C C . PRO A 1 191 ? -20.921 5.312 -12.790 1.00 79.44 191 PRO A C 1
ATOM 1456 O O . PRO A 1 191 ? -21.657 6.271 -13.049 1.00 79.44 191 PRO A O 1
ATOM 1459 N N . LYS A 1 192 ? -20.869 4.224 -13.569 1.00 82.12 192 LYS A N 1
ATOM 1460 C CA . LYS A 1 192 ? -21.708 3.948 -14.748 1.00 82.12 192 LYS A CA 1
ATOM 1461 C C . LYS A 1 192 ? -22.631 2.743 -14.542 1.00 82.12 192 LYS A C 1
ATOM 1463 O O . LYS A 1 192 ? -23.356 2.395 -15.471 1.00 82.12 192 LYS A O 1
ATOM 1468 N N . MET A 1 193 ? -22.603 2.111 -13.371 1.00 83.88 193 MET A N 1
ATOM 1469 C CA . MET A 1 193 ? -23.413 0.936 -13.071 1.00 83.88 193 MET A CA 1
ATOM 1470 C C . MET A 1 193 ? -24.075 1.033 -11.697 1.00 83.88 193 MET A C 1
ATOM 1472 O O . MET A 1 193 ? -23.685 1.833 -10.849 1.00 83.88 193 MET A O 1
ATOM 1476 N N . ASP A 1 194 ? -25.100 0.213 -11.497 1.00 85.56 194 ASP A N 1
ATOM 1477 C CA . ASP A 1 194 ? -25.783 0.073 -10.215 1.00 85.56 194 ASP A CA 1
ATOM 1478 C C . ASP A 1 194 ? -24.924 -0.797 -9.287 1.00 85.56 194 ASP A C 1
ATOM 1480 O O . ASP A 1 194 ? -25.006 -2.027 -9.301 1.00 85.56 194 ASP A O 1
ATOM 1484 N N . LEU A 1 195 ? -24.035 -0.136 -8.541 1.00 81.38 195 LEU A N 1
ATOM 1485 C CA . LEU A 1 195 ? -23.105 -0.778 -7.613 1.00 81.38 195 LEU A CA 1
ATOM 1486 C C . LEU A 1 195 ? -23.831 -1.606 -6.558 1.00 81.38 195 LEU A C 1
ATOM 1488 O O . LEU A 1 195 ? -23.406 -2.723 -6.307 1.00 81.38 195 LEU A O 1
ATOM 1492 N N . GLY A 1 196 ? -24.944 -1.116 -6.004 1.00 80.00 196 GLY A N 1
ATOM 1493 C CA . GLY A 1 196 ? -25.707 -1.857 -4.995 1.00 80.00 196 GLY A CA 1
ATOM 1494 C C . GLY A 1 196 ? -26.108 -3.240 -5.505 1.00 80.00 196 GLY A C 1
ATOM 1495 O O . GLY A 1 196 ? -25.752 -4.249 -4.904 1.00 80.00 196 GLY A O 1
ATOM 1496 N N . LYS A 1 197 ? -26.720 -3.292 -6.695 1.00 85.44 197 LYS A N 1
ATOM 1497 C CA . LYS A 1 197 ? -27.103 -4.568 -7.319 1.00 85.44 197 LYS A CA 1
ATOM 1498 C C . LYS A 1 197 ? -25.916 -5.452 -7.673 1.00 85.44 197 LYS A C 1
ATOM 1500 O O . LYS A 1 197 ? -26.027 -6.666 -7.565 1.00 85.44 197 LYS A O 1
ATOM 1505 N N . LEU A 1 198 ? -24.803 -4.872 -8.121 1.00 85.50 198 LEU A N 1
ATOM 1506 C CA . LEU A 1 198 ? -23.597 -5.643 -8.417 1.00 85.50 198 LEU A CA 1
ATOM 1507 C C . LEU A 1 198 ? -23.055 -6.319 -7.151 1.00 85.50 198 LEU A C 1
ATOM 1509 O O . LEU A 1 198 ? -22.750 -7.509 -7.181 1.00 85.50 198 LEU A O 1
ATOM 1513 N N . CYS A 1 199 ? -22.924 -5.563 -6.059 1.00 82.19 199 CYS A N 1
ATOM 1514 C CA . CYS A 1 199 ? -22.392 -6.070 -4.799 1.00 82.19 199 CYS A CA 1
ATOM 1515 C C . CYS A 1 199 ? -23.339 -7.136 -4.217 1.00 82.19 199 CYS A C 1
ATOM 1517 O O . CYS A 1 199 ? -22.863 -8.194 -3.814 1.00 82.19 199 CYS A O 1
ATOM 1519 N N . ASP A 1 200 ? -24.659 -6.917 -4.263 1.00 84.19 200 ASP A N 1
ATOM 1520 C CA . ASP A 1 200 ? -25.660 -7.904 -3.835 1.00 84.19 200 ASP A CA 1
ATOM 1521 C C . ASP A 1 200 ? -25.558 -9.207 -4.641 1.00 84.19 200 ASP A C 1
ATOM 1523 O O . ASP A 1 200 ? -25.541 -10.295 -4.067 1.00 84.19 200 ASP A O 1
ATOM 1527 N N . GLU A 1 201 ? -25.428 -9.112 -5.966 1.00 86.50 201 GLU A N 1
ATOM 1528 C CA . GLU A 1 201 ? -25.316 -10.280 -6.841 1.00 86.50 201 GLU A CA 1
ATOM 1529 C C . GLU A 1 201 ? -24.011 -11.054 -6.599 1.00 86.50 201 GLU A C 1
ATOM 1531 O O . GLU A 1 201 ? -24.012 -12.284 -6.543 1.00 86.50 201 GLU A O 1
ATOM 1536 N N . LEU A 1 202 ? -22.896 -10.339 -6.421 1.00 84.44 202 LEU A N 1
ATOM 1537 C CA . LEU A 1 202 ? -21.601 -10.945 -6.114 1.00 84.44 202 LEU A CA 1
ATOM 1538 C C . LEU A 1 202 ? -21.615 -11.630 -4.743 1.00 84.44 202 LEU A C 1
ATOM 1540 O O . LEU A 1 202 ? -21.128 -12.749 -4.623 1.00 84.44 202 LEU A O 1
ATOM 1544 N N . VAL A 1 203 ? -22.197 -11.004 -3.720 1.00 83.00 203 VAL A N 1
ATOM 1545 C CA . VAL A 1 203 ? -22.277 -11.584 -2.370 1.00 83.00 203 VAL A CA 1
ATOM 1546 C C . VAL A 1 203 ? -23.222 -12.785 -2.331 1.00 83.00 203 VAL A C 1
ATOM 1548 O O . VAL A 1 203 ? -22.930 -13.770 -1.655 1.00 83.00 203 VAL A O 1
ATOM 1551 N N . ALA A 1 204 ? -24.348 -12.725 -3.044 1.00 85.31 204 ALA A N 1
ATOM 1552 C CA . ALA A 1 204 ? -25.356 -13.778 -3.012 1.00 85.31 204 ALA A CA 1
ATOM 1553 C C . ALA A 1 204 ? -25.000 -14.989 -3.887 1.00 85.31 204 ALA A C 1
ATOM 1555 O O . ALA A 1 204 ? -25.375 -16.114 -3.548 1.00 85.31 204 ALA A O 1
ATOM 1556 N N . HIS A 1 205 ? -24.316 -14.774 -5.016 1.00 84.06 205 HIS A N 1
ATOM 1557 C CA . HIS A 1 205 ? -24.213 -15.791 -6.062 1.00 84.06 205 HIS A CA 1
ATOM 1558 C C . HIS A 1 205 ? -22.798 -16.096 -6.559 1.00 84.06 205 HIS A C 1
ATOM 1560 O O . HIS A 1 205 ? -22.635 -17.089 -7.272 1.00 84.06 205 HIS A O 1
ATOM 1566 N N . ALA A 1 206 ? -21.774 -15.310 -6.207 1.00 87.25 206 ALA A N 1
ATOM 1567 C CA . ALA A 1 206 ? -20.404 -15.675 -6.558 1.00 87.25 206 ALA A CA 1
ATOM 1568 C C . ALA A 1 206 ? -19.911 -16.817 -5.660 1.00 87.25 206 ALA A C 1
ATOM 1570 O O . ALA A 1 206 ? -20.033 -16.764 -4.435 1.00 87.25 206 ALA A O 1
ATOM 1571 N N . VAL A 1 207 ? -19.327 -17.850 -6.268 1.00 87.94 207 VAL A N 1
ATOM 1572 C CA . VAL A 1 207 ? -18.788 -19.006 -5.543 1.00 87.94 207 VAL A CA 1
ATOM 1573 C C . VAL A 1 207 ? -17.287 -19.091 -5.787 1.00 87.94 207 VAL A C 1
ATOM 1575 O O . VAL A 1 207 ? -16.835 -19.197 -6.924 1.00 87.94 207 VAL A O 1
ATOM 1578 N N . CYS A 1 208 ? -16.505 -19.059 -4.708 1.00 86.88 208 CYS A N 1
ATOM 1579 C CA . CYS A 1 208 ? -15.065 -19.295 -4.762 1.00 86.88 208 CYS A CA 1
ATOM 1580 C C . CYS A 1 208 ? -14.774 -20.791 -4.572 1.00 86.88 208 CYS A C 1
ATOM 1582 O O . CYS A 1 208 ? -15.218 -21.398 -3.596 1.00 86.88 208 CYS A O 1
ATOM 1584 N N . HIS A 1 209 ? -14.034 -21.387 -5.503 1.00 87.50 209 HIS A N 1
ATOM 1585 C CA . HIS A 1 209 ? -13.663 -22.804 -5.506 1.00 87.50 209 HIS A CA 1
ATOM 1586 C C . HIS A 1 209 ? -12.232 -23.070 -5.019 1.00 87.50 209 HIS A C 1
ATOM 1588 O O . HIS A 1 209 ? -11.858 -24.231 -4.847 1.00 87.50 209 HIS A O 1
ATOM 1594 N N . GLY A 1 210 ? -11.436 -22.023 -4.800 1.00 86.69 210 GLY A N 1
ATOM 1595 C CA . GLY A 1 210 ? -10.001 -22.131 -4.559 1.00 86.69 210 GLY A CA 1
ATOM 1596 C C . GLY A 1 210 ? -9.440 -20.912 -3.839 1.00 86.69 210 GLY A C 1
ATOM 1597 O O . GLY A 1 210 ? -9.914 -20.557 -2.759 1.00 86.69 210 GLY A O 1
ATOM 1598 N N . ASP A 1 211 ? -8.400 -20.306 -4.408 1.00 78.38 211 ASP A N 1
ATOM 1599 C CA . ASP A 1 211 ? -7.750 -19.139 -3.825 1.00 78.38 211 ASP A CA 1
ATOM 1600 C C . ASP A 1 211 ? -8.615 -17.879 -4.040 1.00 78.38 211 ASP A C 1
ATOM 1602 O O . ASP A 1 211 ? -8.840 -17.483 -5.186 1.00 78.38 211 ASP A O 1
ATOM 1606 N N . PRO A 1 212 ? -9.072 -17.190 -2.973 1.00 75.81 212 PRO A N 1
ATOM 1607 C CA . PRO A 1 212 ? -9.830 -15.945 -3.098 1.00 75.81 212 PRO A CA 1
ATOM 1608 C C . PRO A 1 212 ? -9.107 -14.859 -3.901 1.00 75.81 212 PRO A C 1
ATOM 1610 O O . PRO A 1 212 ? -9.765 -13.976 -4.456 1.00 75.81 212 PRO A O 1
ATOM 1613 N N . TRP A 1 213 ? -7.775 -14.925 -3.976 1.00 74.00 213 TRP A N 1
ATOM 1614 C CA . TRP A 1 213 ? -6.944 -13.980 -4.715 1.00 74.00 213 TRP A CA 1
ATOM 1615 C C . TRP A 1 213 ? -6.795 -14.332 -6.200 1.00 74.00 213 TRP A C 1
ATOM 1617 O O . TRP A 1 213 ? -6.367 -13.481 -6.980 1.00 74.00 213 TRP A O 1
ATOM 1627 N N . ASN A 1 214 ? -7.152 -15.550 -6.614 1.00 76.19 214 ASN A N 1
ATOM 1628 C CA . ASN A 1 214 ? -7.040 -16.004 -7.994 1.00 76.19 214 ASN A CA 1
ATOM 1629 C C . ASN A 1 214 ? -8.383 -15.839 -8.732 1.00 76.19 214 ASN A C 1
ATOM 1631 O O . ASN A 1 214 ? -9.355 -16.501 -8.379 1.00 76.19 214 ASN A O 1
ATOM 1635 N N . PRO A 1 215 ? -8.479 -14.996 -9.777 1.00 77.50 215 PRO A N 1
ATOM 1636 C CA . PRO A 1 215 ? -9.737 -14.769 -10.493 1.00 77.50 215 PRO A CA 1
ATOM 1637 C C . PRO A 1 215 ? -10.289 -16.021 -11.192 1.00 77.50 215 PRO A C 1
ATOM 1639 O O . PRO A 1 215 ? -11.495 -16.101 -11.398 1.00 77.50 215 PRO A O 1
ATOM 1642 N N . GLU A 1 216 ? -9.441 -16.992 -11.546 1.00 82.94 216 GLU A N 1
ATOM 1643 C CA . GLU A 1 216 ? -9.877 -18.243 -12.189 1.00 82.94 216 GLU A CA 1
ATOM 1644 C C . GLU A 1 216 ? -10.640 -19.174 -11.234 1.00 82.94 216 GLU A C 1
ATOM 1646 O O . GLU A 1 216 ? -11.404 -20.025 -11.686 1.00 82.94 216 GLU A O 1
ATOM 1651 N N . ASP A 1 217 ? -10.473 -18.985 -9.921 1.00 83.81 217 ASP A N 1
ATOM 1652 C CA . ASP A 1 217 ? -11.124 -19.797 -8.891 1.00 83.81 217 ASP A CA 1
ATOM 1653 C C . ASP A 1 217 ? -12.528 -19.283 -8.527 1.00 83.81 217 ASP A C 1
ATOM 1655 O O . ASP A 1 217 ? -13.234 -19.913 -7.737 1.00 83.81 217 ASP A O 1
ATOM 1659 N N . TRP A 1 218 ? -12.962 -18.163 -9.111 1.00 85.44 218 TRP A N 1
ATOM 1660 C CA . TRP A 1 218 ? -14.296 -17.604 -8.915 1.00 85.44 218 TRP A CA 1
ATOM 1661 C C . TRP A 1 218 ? -15.237 -18.017 -10.044 1.00 85.44 218 TRP A C 1
ATOM 1663 O O . TRP A 1 218 ? -14.983 -17.747 -11.218 1.00 85.44 218 TRP A O 1
ATOM 1673 N N . SER A 1 219 ? -16.373 -18.615 -9.688 1.00 88.56 219 SER A N 1
ATOM 1674 C CA . SER A 1 219 ? -17.484 -18.829 -10.611 1.00 88.56 219 SER A CA 1
ATOM 1675 C C . SER A 1 219 ? -18.591 -17.803 -10.374 1.00 88.56 219 SER A C 1
ATOM 1677 O O . SER A 1 219 ? -18.967 -17.486 -9.243 1.00 88.56 219 SER A O 1
ATOM 1679 N N . LEU A 1 220 ? -19.096 -17.257 -11.479 1.00 88.94 220 LEU A N 1
ATOM 1680 C CA . LEU A 1 220 ? -20.183 -16.285 -11.512 1.00 88.94 220 LEU A CA 1
ATOM 1681 C C . LEU A 1 220 ? -21.399 -16.901 -12.222 1.00 88.94 220 LEU A C 1
ATOM 1683 O O . LEU A 1 220 ? -21.221 -17.765 -13.089 1.00 88.94 220 LEU A O 1
ATOM 1687 N N . PRO A 1 221 ? -22.627 -16.453 -11.907 1.00 88.50 221 PRO A N 1
ATOM 1688 C CA . PRO A 1 221 ? -23.825 -16.850 -12.642 1.00 88.50 221 PRO A CA 1
ATOM 1689 C C . PRO A 1 221 ? -23.687 -16.616 -14.150 1.00 88.50 221 PRO A C 1
ATOM 1691 O O . PRO A 1 221 ? -23.111 -15.620 -14.588 1.00 88.50 221 PRO A O 1
ATOM 1694 N N . ALA A 1 222 ? -24.241 -17.518 -14.962 1.00 86.50 222 ALA A N 1
ATOM 1695 C CA . ALA A 1 222 ? -24.110 -17.452 -16.421 1.00 86.50 222 ALA A CA 1
ATOM 1696 C C . ALA A 1 222 ? -24.706 -16.166 -17.029 1.00 86.50 222 ALA A C 1
ATOM 1698 O O . ALA A 1 222 ? -24.223 -15.684 -18.049 1.00 86.50 222 ALA A O 1
ATOM 1699 N N . ASP A 1 223 ? -25.717 -15.597 -16.376 1.00 90.56 223 ASP A N 1
ATOM 1700 C CA . ASP A 1 223 ? -26.422 -14.370 -16.754 1.00 90.56 223 ASP A CA 1
ATOM 1701 C C . ASP A 1 223 ? -25.811 -13.101 -16.125 1.00 90.56 223 ASP A C 1
ATOM 1703 O O . ASP A 1 223 ? -26.328 -11.994 -16.300 1.00 90.56 223 ASP A O 1
ATOM 1707 N N . PHE A 1 224 ? -24.710 -13.228 -15.378 1.00 88.69 224 PHE A N 1
ATOM 1708 C CA . PHE A 1 224 ? -24.067 -12.102 -14.703 1.00 88.69 224 PHE A CA 1
ATOM 1709 C C . PHE A 1 224 ? -23.593 -11.041 -15.702 1.00 88.69 224 PHE A C 1
ATOM 1711 O O . PHE A 1 224 ? -23.881 -9.857 -15.548 1.00 88.69 224 PHE A O 1
ATOM 1718 N N . PHE A 1 225 ? -22.913 -11.459 -16.772 1.00 89.44 225 PHE A N 1
ATOM 1719 C CA . PHE A 1 225 ? -22.394 -10.535 -17.786 1.00 89.44 225 PHE A CA 1
ATOM 1720 C C . PHE A 1 225 ? -23.483 -9.962 -18.697 1.00 89.44 225 PHE A C 1
ATOM 1722 O O . PHE A 1 225 ? -23.275 -8.907 -19.293 1.00 89.44 225 PHE A O 1
ATOM 1729 N N . ASP A 1 226 ? -24.644 -10.615 -18.782 1.00 89.06 226 ASP A N 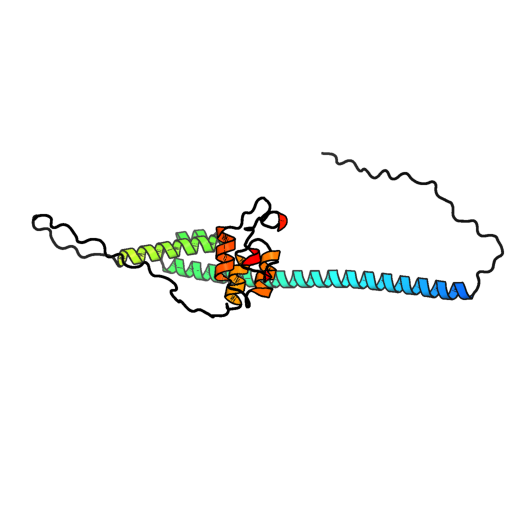1
ATOM 1730 C CA . ASP A 1 226 ? -25.806 -10.063 -19.483 1.00 89.06 226 ASP A CA 1
ATOM 1731 C C . ASP A 1 226 ? -26.410 -8.897 -18.687 1.00 89.06 226 ASP A C 1
ATOM 1733 O O . ASP A 1 226 ? -26.837 -7.894 -19.263 1.00 89.06 226 ASP A O 1
ATOM 1737 N N . ARG A 1 227 ? -26.384 -8.997 -17.351 1.00 86.00 227 ARG A N 1
ATOM 1738 C CA . ARG A 1 227 ? -26.843 -7.952 -16.424 1.00 86.00 227 ARG A CA 1
ATOM 1739 C C . ARG A 1 227 ? -25.811 -6.842 -16.219 1.00 86.00 227 ARG A C 1
ATOM 1741 O O . ARG A 1 227 ? -26.190 -5.677 -16.098 1.00 86.00 227 ARG A O 1
ATOM 1748 N N . PHE A 1 228 ? -24.519 -7.175 -16.257 1.00 88.69 228 PHE A N 1
ATOM 1749 C CA . PHE A 1 228 ? -23.405 -6.235 -16.096 1.00 88.69 228 PHE A CA 1
ATOM 1750 C C . PHE A 1 228 ? -22.395 -6.328 -17.258 1.00 88.69 228 PHE A C 1
ATOM 1752 O O . PHE A 1 228 ? -21.274 -6.814 -17.078 1.00 88.69 228 PHE A O 1
ATOM 1759 N N . PRO A 1 229 ? -22.727 -5.800 -18.455 1.00 85.31 229 PRO A N 1
ATOM 1760 C CA . PRO A 1 229 ? -21.881 -5.935 -19.648 1.00 85.31 229 PRO A CA 1
ATOM 1761 C C . PRO A 1 229 ? -20.490 -5.301 -19.522 1.00 85.31 229 PRO A C 1
ATOM 1763 O O . PRO A 1 229 ? -19.557 -5.712 -20.204 1.00 85.31 229 PRO A O 1
ATOM 1766 N N . LEU A 1 230 ? -20.345 -4.300 -18.649 1.00 83.69 230 LEU A N 1
ATOM 1767 C CA . LEU A 1 230 ? -19.087 -3.581 -18.413 1.00 83.69 230 LEU A CA 1
ATOM 1768 C C . LEU A 1 230 ? -18.065 -4.390 -17.597 1.00 83.69 230 LEU A C 1
ATOM 1770 O O . LEU A 1 230 ? -16.908 -3.996 -17.520 1.00 83.69 230 LEU A O 1
ATOM 1774 N N . MET A 1 231 ? -18.480 -5.507 -16.990 1.00 81.50 231 MET A N 1
ATOM 1775 C CA . MET A 1 231 ? -17.608 -6.357 -16.171 1.00 81.50 231 MET A CA 1
ATOM 1776 C C . MET A 1 231 ? -16.877 -7.434 -16.980 1.00 81.50 231 MET A C 1
ATOM 1778 O O . MET A 1 231 ? -16.011 -8.122 -16.433 1.00 81.50 231 MET A O 1
ATOM 1782 N N . ARG A 1 232 ? -17.197 -7.571 -18.271 1.00 79.62 232 ARG A N 1
ATOM 1783 C CA . ARG A 1 232 ? -16.579 -8.547 -19.176 1.00 79.62 232 ARG A CA 1
ATOM 1784 C C . ARG A 1 232 ? -15.112 -8.244 -19.443 1.00 79.62 232 ARG A C 1
ATOM 1786 O O . ARG A 1 232 ? -14.741 -7.051 -19.485 1.00 79.62 232 ARG A O 1
#

pLDDT: mean 73.31, std 18.64, range [28.52, 97.88]

Foldseek 3Di:
DDDDDDDPDPDDPDPPDPDDDPDDDPDVVVVVVVVVVVVVVVVVVVVVVVVVVVVVVVVVVVVVVVVVVVVVVVVVLVVVLVVLLVVCVVVVNVVLNVQSVPDDSVSNVVSSVVVVVVVVVVVVVVVDDDDDDDDDDDDDDDDDDDDPDDDDDDPDDDPDDDDQDDLVNLQVLLVVQLEVLQSVLSNVCVSVDDSVVLSVQCVVAWDAQDDSHDPVRIDHDPCSCVRVVSSD

Secondary structure (DSSP, 8-state):
---------------PPP-PPTT-PPPHHHHHHHHHHHHHHHHHHHHHHHHHHHHHHHHHHHHHHHHHHHHHHHHHHHHHHHHHHHHHHHTT-HHHHHHHHTS-HHHHHHHHHHHHHHHHHHHHHHT--PPP-------PPPPPPPP-------S-----S--PPPHHHHHHHHHH-S-HHHHHHHHHHGGGS-HHHHHHHHHHH-EE-S-TT-GGGEE--TTHHHH-GGG-

Sequence (232 aa):
MSTFNNNNRPIAPAAGPPRKKPGAKPNPFITDMAAHRREKNRQAQKALRDRRSAQSIAHQQEVAELNTQITVLQEKNEKLKNLLAMAFSVVGAPEITQKLDNSTVDEAMLIAANALTSLHTAMDLIHHTPDTPAQTPPQPCIPPPPPQQQPSQGCCGSLSNTCRPTPLEVEQCANTIPCFVLRDKILEYGPKMDLGKLCDELVAHAVCHGDPWNPEDWSLPADFFDRFPLMR

Organism: NCBI:txid64517